Protein AF-0000000068181884 (afdb_homodimer)

Sequence (184 aa):
MEKITDSSGNIFTDLGFNPEQSAIYTLRAELMSNLRKTIRERKWTQEEAAKVLNIGQSRVSDLMRGKWEKFSLDMLITLAIRVGKRIGITVVMEKITDSSGNIFTDLGFNPEQSAIYTLRAELMSNLRKTIRERKWTQEEAAKVLNIGQSRVSDLMRGKWEKFSLDMLITLAIRVGKRIGITVV

Organism: Nitrosomonas europaea (strain ATCC 19718 / CIP 103999 / KCTC 2705 / NBRC 14298) (NCBI:txid228410)

Nearest PDB structures (foldseek):
  2a6c-assembly1_A  TM=9.789E-01  e=2.995E-04  Nitrosomonas europaea
  2o38-assembly1_A  TM=9.590E-01  e=3.661E-03  Rhodopseudomonas palustris CGA009
  7ewd-assembly1_B  TM=7.103E-01  e=8.143E-02  Mycobacterium tuberculosis H37Rv
  7ewd-assembly1_A  TM=6.869E-01  e=1.329E-01  Mycobacterium tuberculosis H37Rv
  3zkc-assembly1_B  TM=7.264E-01  e=1.745E-01  Bacillus subtilis subsp. subtilis str. 168

Structure (mmCIF, N/CA/C/O backbone):
data_AF-0000000068181884-model_v1
#
loop_
_entity.id
_entity.type
_entity.pdbx_description
1 polymer 'Helix-turn-helix motif'
#
loop_
_atom_site.group_PDB
_atom_site.id
_atom_site.type_symbol
_atom_site.label_atom_id
_atom_site.label_alt_id
_atom_site.label_comp_id
_atom_site.label_asym_id
_atom_site.label_entity_id
_atom_site.label_seq_id
_atom_site.pdbx_PDB_ins_code
_atom_site.Cartn_x
_atom_site.Cartn_y
_atom_site.Cartn_z
_atom_site.occupancy
_atom_site.B_iso_or_equiv
_atom_site.auth_seq_id
_atom_site.auth_comp_id
_atom_site.auth_asym_id
_atom_site.auth_atom_id
_atom_site.pdbx_PDB_model_num
ATOM 1 N N . MET A 1 1 ? 17.531 -32.812 27.109 1 27.48 1 MET A N 1
ATOM 2 C CA . MET A 1 1 ? 17.391 -32.438 25.703 1 27.48 1 MET A CA 1
ATOM 3 C C . MET A 1 1 ? 16.531 -31.188 25.562 1 27.48 1 MET A C 1
ATOM 5 O O . MET A 1 1 ? 15.32 -31.219 25.781 1 27.48 1 MET A O 1
ATOM 9 N N . GLU A 1 2 ? 16.984 -29.922 25.922 1 30.89 2 GLU A N 1
ATOM 10 C CA . GLU A 1 2 ? 16.266 -28.672 26.156 1 30.89 2 GLU A CA 1
ATOM 11 C C . GLU A 1 2 ? 15.617 -28.156 24.891 1 30.89 2 GLU A C 1
ATOM 13 O O . GLU A 1 2 ? 16.25 -28.109 23.828 1 30.89 2 GLU A O 1
ATOM 18 N N . LYS A 1 3 ? 14.289 -28.391 24.734 1 35.59 3 LYS A N 1
ATOM 19 C CA . LYS A 1 3 ? 13.461 -28.062 23.578 1 35.59 3 LYS A 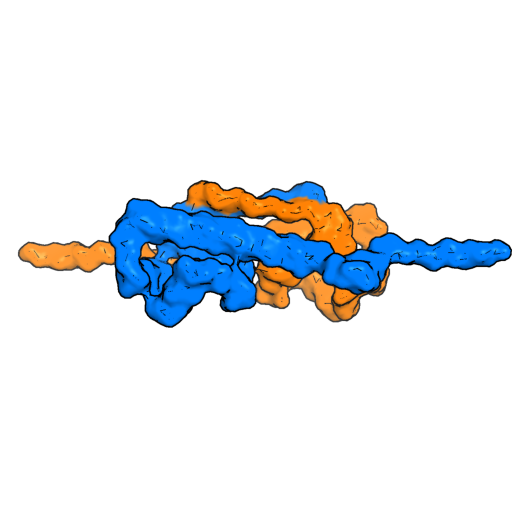CA 1
ATOM 20 C C . LYS A 1 3 ? 13.727 -26.625 23.109 1 35.59 3 LYS A C 1
ATOM 22 O O . LYS A 1 3 ? 13.547 -25.672 23.859 1 35.59 3 LYS A O 1
ATOM 27 N N . ILE A 1 4 ? 14.758 -26.297 22.312 1 38.19 4 ILE A N 1
ATOM 28 C CA . ILE A 1 4 ? 14.977 -25.031 21.641 1 38.19 4 ILE A CA 1
ATOM 29 C C . ILE A 1 4 ? 13.695 -24.578 20.938 1 38.19 4 ILE A C 1
ATOM 31 O O . ILE A 1 4 ? 13.25 -25.219 19.984 1 38.19 4 ILE A O 1
ATOM 35 N N . THR A 1 5 ? 12.57 -24.25 21.578 1 40.16 5 THR A N 1
ATOM 36 C CA . THR A 1 5 ? 11.375 -23.641 21 1 40.16 5 THR A CA 1
ATOM 37 C C . THR A 1 5 ? 11.75 -22.469 20.109 1 40.16 5 THR A C 1
ATOM 39 O O . THR A 1 5 ? 12.492 -21.578 20.531 1 40.16 5 THR A O 1
ATOM 42 N N . ASP A 1 6 ? 12.023 -22.594 18.828 1 37.88 6 ASP A N 1
ATOM 43 C CA . ASP A 1 6 ? 12.375 -21.672 17.766 1 37.88 6 ASP A CA 1
ATOM 44 C C . ASP A 1 6 ? 11.633 -20.344 17.922 1 37.88 6 ASP A C 1
ATOM 46 O O . ASP A 1 6 ? 10.422 -20.281 17.703 1 37.88 6 ASP A O 1
ATOM 50 N N . SER A 1 7 ? 11.797 -19.5 18.891 1 41.22 7 SER A N 1
ATOM 51 C CA . SER A 1 7 ? 11.484 -18.188 19.438 1 41.22 7 SER A CA 1
ATOM 52 C C . SER A 1 7 ? 11.484 -17.125 18.344 1 41.22 7 SER A C 1
ATOM 54 O O . SER A 1 7 ? 11.289 -15.938 18.641 1 41.22 7 SER A O 1
ATOM 56 N N . SER A 1 8 ? 12.148 -17.344 17.266 1 41.16 8 SER A N 1
ATOM 57 C CA . SER A 1 8 ? 12.5 -16.203 16.422 1 41.16 8 SER A CA 1
ATOM 58 C C . SER A 1 8 ? 11.25 -15.43 16.016 1 41.16 8 SER A C 1
ATOM 60 O O . SER A 1 8 ? 11.32 -14.227 15.742 1 41.16 8 SER A O 1
ATOM 62 N N . GLY A 1 9 ? 10.203 -16 15.609 1 44.06 9 GLY A N 1
ATOM 63 C CA . GLY A 1 9 ? 9.062 -15.266 15.078 1 44.06 9 GLY A CA 1
ATOM 64 C C . GLY A 1 9 ? 8.43 -14.336 16.094 1 44.06 9 GLY A C 1
ATOM 65 O O . GLY A 1 9 ? 8.125 -13.18 15.781 1 44.06 9 GLY A O 1
ATOM 66 N N . ASN A 1 10 ? 7.961 -14.883 17.234 1 45.56 10 ASN A N 1
ATOM 67 C CA . ASN A 1 10 ? 7.125 -14.273 18.266 1 45.56 10 ASN A CA 1
ATOM 68 C C . ASN A 1 10 ? 7.934 -13.359 19.188 1 45.56 10 ASN A C 1
ATOM 70 O O . ASN A 1 10 ? 7.43 -12.883 20.203 1 45.56 10 ASN A O 1
ATOM 74 N N . ILE A 1 11 ? 9.172 -13.508 19.188 1 45.25 11 ILE A N 1
ATOM 75 C CA . ILE A 1 11 ? 9.969 -12.75 20.141 1 45.25 11 ILE A CA 1
ATOM 76 C C . ILE A 1 11 ? 9.766 -11.25 19.922 1 45.25 11 ILE A C 1
ATOM 78 O O . ILE A 1 11 ? 9.82 -10.461 20.859 1 45.25 11 ILE A O 1
ATOM 82 N N . PHE A 1 12 ? 9.695 -10.883 18.594 1 48.72 12 PHE A N 1
ATOM 83 C CA . PHE A 1 12 ? 9.516 -9.445 18.406 1 48.72 12 PHE A CA 1
ATOM 84 C C . PHE A 1 12 ? 8.25 -8.961 19.109 1 48.72 12 PHE A C 1
ATOM 86 O O . PHE A 1 12 ? 8.203 -7.832 19.594 1 48.72 12 PHE A O 1
ATOM 93 N N . THR A 1 13 ? 7.281 -9.852 19.094 1 53.41 13 THR A N 1
ATOM 94 C CA . THR A 1 13 ? 6.066 -9.445 19.781 1 53.41 13 THR A CA 1
ATOM 95 C C . THR A 1 13 ? 6.34 -9.227 21.266 1 53.41 13 THR A C 1
ATOM 97 O O . THR A 1 13 ? 5.738 -8.352 21.891 1 53.41 13 THR A O 1
ATOM 100 N N . ASP A 1 14 ? 7.195 -9.984 21.734 1 53.19 14 ASP A N 1
ATOM 101 C CA . ASP A 1 14 ? 7.422 -9.891 23.172 1 53.19 14 ASP A CA 1
ATOM 102 C C . ASP A 1 14 ? 8.055 -8.547 23.547 1 53.19 14 ASP A C 1
ATOM 104 O O . ASP A 1 14 ? 7.742 -7.969 24.578 1 53.19 14 ASP A O 1
ATOM 108 N N . LEU A 1 15 ? 8.977 -8.125 22.812 1 55.38 15 LEU A N 1
ATOM 109 C CA . LEU A 1 15 ? 9.656 -6.887 23.188 1 55.38 15 LEU A CA 1
ATOM 110 C C . LEU A 1 15 ? 8.867 -5.672 22.703 1 55.38 15 LEU A C 1
ATOM 112 O O . LEU A 1 15 ? 9.32 -4.535 22.859 1 55.38 15 LEU A O 1
ATOM 116 N N . GLY A 1 16 ? 7.66 -5.938 22.281 1 61.09 16 GLY A N 1
ATOM 117 C CA . GLY A 1 16 ? 6.801 -4.824 21.922 1 61.09 16 GLY A CA 1
ATOM 118 C C . GLY A 1 16 ? 7.004 -4.355 20.484 1 61.09 16 GLY A C 1
ATOM 119 O O . GLY A 1 16 ? 6.285 -3.479 20.016 1 61.09 16 GLY A O 1
ATOM 120 N N . PHE A 1 17 ? 8.188 -4.961 19.891 1 67.38 17 PHE A N 1
ATOM 121 C CA . PHE A 1 17 ? 8.453 -4.516 18.531 1 67.38 17 PHE A CA 1
ATOM 122 C C . PHE A 1 17 ? 7.637 -5.32 17.531 1 67.38 17 PHE A C 1
ATOM 124 O O . PHE A 1 17 ? 7.672 -6.555 17.547 1 67.38 17 PHE A O 1
ATOM 131 N N . ASN A 1 18 ? 6.695 -4.609 16.953 1 92.06 18 ASN A N 1
ATOM 132 C CA . ASN A 1 18 ? 5.891 -5.176 15.875 1 92.06 18 ASN A CA 1
ATOM 133 C C . ASN A 1 18 ? 6.402 -4.734 14.5 1 92.06 18 ASN A C 1
ATOM 135 O O . ASN A 1 18 ? 6.133 -3.617 14.062 1 92.06 18 ASN A O 1
ATOM 139 N N . PRO A 1 19 ? 7.254 -5.645 13.953 1 94.31 19 PRO A N 1
ATOM 140 C CA . PRO A 1 19 ? 7.902 -5.25 12.703 1 94.31 19 PRO A CA 1
ATOM 141 C C . PRO A 1 19 ? 6.902 -4.867 11.609 1 94.31 19 PRO A C 1
ATOM 143 O O . PRO A 1 19 ? 7.172 -3.969 10.812 1 94.31 19 PRO A O 1
ATOM 146 N N . GLU A 1 20 ? 5.797 -5.551 11.602 1 96.75 20 GLU A N 1
ATOM 147 C CA . GLU A 1 20 ? 4.781 -5.238 10.594 1 96.75 20 GLU A CA 1
ATOM 148 C C . GLU A 1 20 ? 4.242 -3.822 10.781 1 96.75 20 GLU A C 1
ATOM 150 O O . GLU A 1 20 ? 4.168 -3.051 9.82 1 96.75 20 GLU A O 1
ATOM 155 N N . GLN A 1 21 ? 3.916 -3.533 11.984 1 96.19 21 GLN A N 1
ATOM 156 C CA . GLN A 1 21 ? 3.381 -2.211 12.289 1 96.19 21 GLN A CA 1
ATOM 157 C C . GLN A 1 21 ? 4.418 -1.124 12.016 1 96.19 21 GLN A C 1
ATOM 159 O O . GLN A 1 21 ? 4.098 -0.079 11.445 1 96.19 21 GLN A O 1
ATOM 164 N N . SER A 1 22 ? 5.582 -1.409 12.445 1 96.19 22 SER A N 1
ATOM 165 C CA . SER A 1 22 ? 6.664 -0.451 12.234 1 96.19 22 SER A CA 1
ATOM 166 C C . SER A 1 22 ? 6.875 -0.171 10.758 1 96.19 22 SER A C 1
ATOM 168 O O . SER A 1 22 ? 7.051 0.981 10.352 1 96.19 22 SER A O 1
ATOM 170 N N . ALA A 1 23 ? 6.828 -1.209 9.945 1 97.06 23 ALA A N 1
ATOM 171 C CA . ALA A 1 23 ? 6.996 -1.045 8.5 1 97.06 23 ALA A CA 1
ATOM 172 C C . ALA A 1 23 ? 5.852 -0.234 7.902 1 97.06 23 ALA A C 1
ATOM 174 O O . ALA A 1 23 ? 6.078 0.677 7.102 1 97.06 23 ALA A O 1
ATOM 175 N N . ILE A 1 24 ? 4.672 -0.524 8.359 1 97.88 24 ILE A N 1
ATOM 176 C CA . ILE A 1 24 ? 3.498 0.173 7.852 1 97.88 24 ILE A CA 1
ATOM 177 C C . ILE A 1 24 ? 3.57 1.651 8.227 1 97.88 24 ILE A C 1
ATOM 179 O O . ILE A 1 24 ? 3.355 2.523 7.383 1 97.88 24 ILE A O 1
ATOM 183 N N . TYR A 1 25 ? 3.959 1.917 9.445 1 97.19 25 TYR A N 1
ATOM 184 C CA . TYR A 1 25 ? 4.02 3.297 9.914 1 97.19 25 TYR A CA 1
ATOM 185 C C . TYR A 1 25 ? 5.09 4.082 9.172 1 97.19 25 TYR A C 1
ATOM 187 O O . TYR A 1 25 ? 4.879 5.246 8.82 1 97.19 25 TYR A O 1
ATOM 195 N N . THR A 1 26 ? 6.121 3.412 8.922 1 97.69 26 THR A N 1
ATOM 196 C CA . THR A 1 26 ? 7.203 4.059 8.195 1 97.69 26 THR A CA 1
ATOM 197 C C . THR A 1 26 ? 6.77 4.402 6.77 1 97.69 26 THR A C 1
ATOM 199 O O . THR A 1 26 ? 6.992 5.52 6.297 1 97.69 26 THR A O 1
ATOM 202 N N . LEU A 1 27 ? 6.105 3.525 6.121 1 98.56 27 LEU A N 1
ATOM 203 C CA . LEU A 1 27 ? 5.664 3.74 4.746 1 98.56 27 LEU A CA 1
ATOM 204 C C . LEU A 1 27 ? 4.602 4.828 4.68 1 98.56 27 LEU A C 1
ATOM 206 O O . LEU A 1 27 ? 4.641 5.691 3.799 1 98.56 27 LEU A O 1
ATOM 210 N N . ARG A 1 28 ? 3.678 4.785 5.605 1 98.69 28 ARG A N 1
ATOM 211 C CA . ARG A 1 28 ? 2.643 5.812 5.637 1 98.69 28 ARG A CA 1
ATOM 212 C C . ARG A 1 28 ? 3.246 7.188 5.895 1 98.69 28 ARG A C 1
ATOM 214 O O . ARG A 1 28 ? 2.881 8.164 5.238 1 98.69 28 ARG A O 1
ATOM 221 N N . ALA A 1 29 ? 4.152 7.199 6.805 1 98.5 29 ALA A N 1
ATOM 222 C CA . ALA A 1 29 ? 4.793 8.469 7.141 1 98.5 29 ALA A CA 1
ATOM 223 C C . ALA A 1 29 ? 5.566 9.023 5.949 1 98.5 29 ALA A C 1
ATOM 225 O O . ALA A 1 29 ? 5.543 10.227 5.691 1 98.5 29 ALA A O 1
ATOM 226 N N . GLU A 1 30 ? 6.238 8.18 5.246 1 98.38 30 GLU A N 1
ATOM 227 C CA . GLU A 1 30 ? 7.004 8.594 4.074 1 98.38 30 GLU A CA 1
ATOM 228 C C . GLU A 1 30 ? 6.094 9.148 2.986 1 98.38 30 GLU A C 1
ATOM 230 O O . GLU A 1 30 ? 6.379 10.195 2.404 1 98.38 30 GLU A O 1
ATOM 235 N N . LEU A 1 31 ? 5.012 8.469 2.734 1 98.69 31 LEU A N 1
ATOM 236 C CA . LEU A 1 31 ? 4.074 8.922 1.712 1 98.69 31 LEU A CA 1
ATOM 237 C C . LEU A 1 31 ? 3.414 10.234 2.123 1 98.69 31 LEU A C 1
ATOM 239 O O . LEU A 1 31 ? 3.252 11.133 1.299 1 98.69 31 LEU A O 1
ATOM 243 N N . MET A 1 32 ? 3.105 10.273 3.344 1 98.75 32 MET A N 1
ATOM 244 C CA . MET A 1 32 ? 2.512 11.5 3.863 1 98.75 32 MET A CA 1
ATOM 245 C C . MET A 1 32 ? 3.479 12.672 3.727 1 98.75 32 MET A C 1
ATOM 247 O O . MET A 1 32 ? 3.078 13.766 3.326 1 98.75 32 MET A O 1
ATOM 251 N N . SER A 1 33 ? 4.656 12.43 4.07 1 98.62 33 SER A N 1
ATOM 252 C CA . SER A 1 33 ? 5.664 13.477 3.963 1 98.62 33 SER A CA 1
ATOM 253 C C . SER A 1 33 ? 5.797 13.969 2.525 1 98.62 33 SER A C 1
ATOM 255 O O . SER A 1 33 ? 5.887 15.172 2.285 1 98.62 33 SER A O 1
ATOM 257 N N . ASN A 1 34 ? 5.809 13.062 1.595 1 98.44 34 ASN A N 1
ATOM 258 C CA . ASN A 1 34 ? 5.875 13.422 0.181 1 98.44 34 ASN A CA 1
ATOM 259 C C . ASN A 1 34 ? 4.676 14.266 -0.244 1 98.44 34 ASN A C 1
ATOM 261 O O . ASN A 1 34 ? 4.828 15.258 -0.958 1 98.44 34 ASN A O 1
ATOM 265 N N . LEU A 1 35 ? 3.482 13.891 0.215 1 98.62 35 LEU A N 1
ATOM 266 C CA . LEU A 1 35 ? 2.262 14.609 -0.124 1 98.62 35 LEU A CA 1
ATOM 267 C C . LEU A 1 35 ? 2.289 16.016 0.451 1 98.62 35 LEU A C 1
ATOM 269 O O . LEU A 1 35 ? 1.953 16.984 -0.241 1 98.62 35 LEU A O 1
ATOM 273 N N . ARG A 1 36 ? 2.652 16.094 1.697 1 98.75 36 ARG A N 1
ATOM 274 C CA . ARG A 1 36 ? 2.723 17.406 2.346 1 98.75 36 ARG A CA 1
ATOM 275 C C . ARG A 1 36 ? 3.709 18.312 1.629 1 98.75 36 ARG A C 1
ATOM 277 O O . ARG A 1 36 ? 3.428 19.5 1.418 1 98.75 36 ARG A O 1
ATOM 284 N N . LYS A 1 37 ? 4.855 17.766 1.263 1 98.56 37 LYS A N 1
ATOM 285 C CA . LYS A 1 37 ? 5.848 18.531 0.506 1 98.56 37 LYS A CA 1
ATOM 286 C C . LYS A 1 37 ? 5.27 19.016 -0.821 1 98.56 37 LYS A C 1
ATOM 288 O O . LYS A 1 37 ? 5.461 20.172 -1.2 1 98.56 37 LYS A O 1
ATOM 293 N N . THR A 1 38 ? 4.586 18.156 -1.495 1 98.25 38 THR A N 1
ATOM 294 C CA . THR A 1 38 ? 3.982 18.484 -2.781 1 98.25 38 THR A CA 1
ATOM 295 C C . THR A 1 38 ? 2.982 19.625 -2.635 1 98.25 38 THR A C 1
ATOM 297 O O . THR A 1 38 ? 2.998 20.578 -3.422 1 98.25 38 THR A O 1
ATOM 300 N N . ILE A 1 39 ? 2.186 19.547 -1.613 1 98.44 39 ILE A N 1
ATOM 301 C CA . ILE A 1 39 ? 1.151 20.562 -1.378 1 98.44 39 ILE A CA 1
ATOM 302 C C . ILE A 1 39 ? 1.8 21.906 -1.052 1 98.44 39 ILE A C 1
ATOM 304 O O . ILE A 1 39 ? 1.377 22.938 -1.562 1 98.44 39 ILE A O 1
ATOM 308 N N . ARG A 1 40 ? 2.82 21.875 -0.254 1 98.44 40 ARG A N 1
ATOM 309 C CA . ARG A 1 40 ? 3.535 23.094 0.121 1 98.44 40 ARG A CA 1
ATOM 310 C C . ARG A 1 40 ? 4.215 23.719 -1.09 1 98.44 40 ARG A C 1
ATOM 312 O O . ARG A 1 40 ? 4.172 24.938 -1.264 1 98.44 40 ARG A O 1
ATOM 319 N N . GLU A 1 41 ? 4.781 22.906 -1.906 1 98.12 41 GLU A N 1
ATOM 320 C CA . GLU A 1 41 ? 5.5 23.391 -3.082 1 98.12 41 GLU A CA 1
ATOM 321 C C . GLU A 1 41 ? 4.547 24.031 -4.082 1 98.12 41 GLU A C 1
ATOM 323 O O . GLU A 1 41 ? 4.93 24.969 -4.801 1 98.12 41 GLU A O 1
ATOM 328 N N . ARG A 1 42 ? 3.361 23.594 -4.062 1 97.88 42 ARG A N 1
ATOM 329 C CA . ARG A 1 42 ? 2.354 24.109 -4.98 1 97.88 42 ARG A CA 1
ATOM 330 C C . ARG A 1 42 ? 1.638 25.328 -4.383 1 97.88 42 ARG A C 1
ATOM 332 O O . ARG A 1 42 ? 0.802 25.953 -5.043 1 97.88 42 ARG A O 1
ATOM 339 N N . LYS A 1 43 ? 1.931 25.594 -3.137 1 98.31 43 LYS A N 1
ATOM 340 C CA . LYS A 1 43 ? 1.422 26.75 -2.412 1 98.31 43 LYS A CA 1
ATOM 341 C C . LYS A 1 43 ? -0.103 26.734 -2.344 1 98.31 43 LYS A C 1
ATOM 343 O O . LYS A 1 43 ? -0.75 27.766 -2.51 1 98.31 43 LYS A O 1
ATOM 348 N N . TRP A 1 44 ? -0.66 25.578 -2.215 1 98.25 44 TRP A N 1
ATOM 349 C CA . TRP A 1 44 ? -2.104 25.469 -2.051 1 98.25 44 TRP A CA 1
ATOM 350 C C . TRP A 1 44 ? -2.523 25.812 -0.626 1 98.25 44 TRP A C 1
ATOM 352 O O . TRP A 1 44 ? -1.842 25.453 0.335 1 98.25 44 TRP A O 1
ATOM 362 N N . THR A 1 45 ? -3.615 26.516 -0.571 1 98 45 THR A N 1
ATOM 363 C CA . THR A 1 45 ? -4.32 26.516 0.706 1 98 45 THR A CA 1
ATOM 364 C C . THR A 1 45 ? -4.938 25.156 0.989 1 98 45 THR A C 1
ATOM 366 O O . THR A 1 45 ? -5.012 24.312 0.099 1 98 45 THR A O 1
ATOM 369 N N . GLN A 1 46 ? -5.352 24.922 2.258 1 97.81 46 GLN A N 1
ATOM 370 C CA . GLN A 1 46 ? -5.98 23.641 2.586 1 97.81 46 GLN A CA 1
ATOM 371 C C . GLN A 1 46 ? -7.277 23.453 1.802 1 97.81 46 GLN A C 1
ATOM 373 O O . GLN A 1 46 ? -7.629 22.328 1.442 1 97.81 46 GLN A O 1
ATOM 378 N N . GLU A 1 47 ? -7.926 24.578 1.48 1 98.06 47 GLU A N 1
ATOM 379 C CA . GLU A 1 47 ? -9.141 24.516 0.674 1 98.06 47 GLU A CA 1
ATOM 380 C C . GLU A 1 47 ? -8.828 24.094 -0.758 1 98.06 47 GLU A C 1
ATOM 382 O O . GLU A 1 47 ? -9.531 23.25 -1.327 1 98.06 47 GLU A O 1
ATOM 387 N N . GLU A 1 48 ? -7.82 24.672 -1.331 1 98.31 48 GLU A N 1
ATOM 388 C CA . GLU A 1 48 ? -7.395 24.312 -2.68 1 98.31 48 GLU A CA 1
ATOM 389 C C . GLU A 1 48 ? -6.934 22.844 -2.742 1 98.31 48 GLU A C 1
ATOM 391 O O . GLU A 1 48 ? -7.293 22.125 -3.666 1 98.31 48 GLU A O 1
ATOM 396 N N . ALA A 1 49 ? -6.191 22.5 -1.789 1 98.69 49 ALA A N 1
ATOM 397 C CA . ALA A 1 49 ? -5.73 21.109 -1.714 1 98.69 49 ALA A CA 1
ATOM 398 C C . ALA A 1 49 ? -6.906 20.141 -1.631 1 98.69 49 ALA A C 1
ATOM 400 O O . ALA A 1 49 ? -6.914 19.109 -2.297 1 98.69 49 ALA A O 1
ATOM 401 N N . ALA A 1 50 ? -7.895 20.453 -0.755 1 98.69 50 ALA A N 1
ATOM 402 C CA . ALA A 1 50 ? -9.078 19.609 -0.597 1 98.69 50 ALA A CA 1
ATOM 403 C C . ALA A 1 50 ? -9.773 19.375 -1.937 1 98.69 50 ALA A C 1
ATOM 405 O O . ALA A 1 50 ? -10.195 18.266 -2.242 1 98.69 50 ALA A O 1
ATOM 406 N N . LYS A 1 51 ? -9.797 20.375 -2.752 1 98.06 51 LYS A N 1
ATOM 407 C CA . LYS A 1 51 ? -10.43 20.297 -4.066 1 98.06 51 LYS A CA 1
ATOM 408 C C . LYS A 1 51 ? -9.625 19.391 -5.004 1 98.06 51 LYS A C 1
ATOM 410 O O . LYS A 1 51 ? -10.18 18.484 -5.625 1 98.06 51 LYS A O 1
ATOM 415 N N . VAL A 1 52 ? -8.383 19.578 -5.059 1 97 52 VAL A N 1
ATOM 416 C CA . VAL A 1 52 ? -7.516 18.828 -5.965 1 97 52 VAL A CA 1
ATOM 417 C C . VAL A 1 52 ? -7.465 17.359 -5.535 1 97 52 VAL A C 1
ATOM 419 O O . VAL A 1 52 ? -7.52 16.469 -6.375 1 97 52 VAL A O 1
ATOM 422 N N . LEU A 1 53 ? -7.383 17.188 -4.262 1 98.38 53 LEU A N 1
ATOM 423 C CA . LEU A 1 53 ? -7.238 15.836 -3.711 1 98.38 53 LEU A CA 1
ATOM 424 C C . LEU A 1 53 ? -8.594 15.141 -3.627 1 98.38 53 LEU A C 1
ATOM 426 O O . LEU A 1 53 ? -8.656 13.93 -3.42 1 98.38 53 LEU A O 1
ATOM 430 N N . ASN A 1 54 ? -9.594 15.875 -3.705 1 97.88 54 ASN A N 1
ATOM 431 C CA . ASN A 1 54 ? -10.953 15.367 -3.646 1 97.88 54 ASN A CA 1
ATOM 432 C C . ASN A 1 54 ? -11.242 14.68 -2.314 1 97.88 54 ASN A C 1
ATOM 434 O O . ASN A 1 54 ? -11.734 13.555 -2.285 1 97.88 54 ASN A O 1
ATOM 438 N N . ILE A 1 55 ? -10.875 15.383 -1.317 1 98.25 55 ILE A N 1
ATOM 439 C CA . ILE A 1 55 ? -11.203 14.992 0.049 1 98.25 55 ILE A CA 1
ATOM 440 C C . ILE A 1 55 ? -11.656 16.219 0.841 1 98.25 55 ILE A C 1
ATOM 442 O O . ILE A 1 55 ? -11.555 17.344 0.358 1 98.25 55 ILE A O 1
ATOM 446 N N . GLY A 1 56 ? -12.234 16 1.992 1 98 56 GLY A N 1
ATOM 447 C CA . GLY A 1 56 ? -12.695 17.125 2.809 1 98 56 GLY A CA 1
ATOM 448 C C . GLY A 1 56 ? -11.562 17.922 3.41 1 98 56 GLY A C 1
ATOM 449 O O . GLY A 1 56 ? -10.461 17.406 3.611 1 98 56 GLY A O 1
ATOM 450 N N . GLN A 1 57 ? -11.836 19.156 3.709 1 98.12 57 GLN A N 1
ATOM 451 C CA . GLN A 1 57 ? -10.852 20.047 4.316 1 98.12 57 GLN A CA 1
ATOM 452 C C . GLN A 1 57 ? -10.352 19.484 5.645 1 98.12 57 GLN A C 1
ATOM 454 O O . GLN A 1 57 ? -9.172 19.641 5.977 1 98.12 57 GLN A O 1
ATOM 459 N N . SER A 1 58 ? -11.195 18.891 6.375 1 98.38 58 SER A N 1
ATOM 460 C CA . SER A 1 58 ? -10.781 18.297 7.645 1 98.38 58 SER A CA 1
ATOM 461 C C . SER A 1 58 ? -9.727 17.219 7.438 1 98.38 58 SER A C 1
ATOM 463 O O . SER A 1 58 ? -8.766 17.125 8.203 1 98.38 58 SER A O 1
ATOM 465 N N . ARG A 1 59 ? -9.867 16.5 6.391 1 98.62 59 ARG A N 1
ATOM 466 C CA . ARG A 1 59 ? -8.914 15.445 6.074 1 98.62 59 ARG A CA 1
ATOM 467 C C . ARG A 1 59 ? -7.586 16.031 5.598 1 98.62 59 ARG A C 1
ATOM 469 O O . ARG A 1 59 ? -6.52 15.508 5.938 1 98.62 59 ARG A O 1
ATOM 476 N N . VAL A 1 60 ? -7.672 17.047 4.836 1 98.75 60 VAL A N 1
ATOM 477 C CA . VAL A 1 60 ? -6.461 17.75 4.418 1 98.75 60 VAL A CA 1
ATOM 478 C C . VAL A 1 60 ? -5.73 18.297 5.641 1 98.75 60 VAL A C 1
ATOM 480 O O . VAL A 1 60 ? -4.504 18.219 5.727 1 98.75 60 VAL A O 1
ATOM 483 N N . SER A 1 61 ? -6.516 18.797 6.551 1 98.75 61 SER A N 1
ATOM 484 C CA . SER A 1 61 ? -5.906 19.297 7.781 1 98.75 61 SER A CA 1
ATOM 485 C C . SER A 1 61 ? -5.141 18.188 8.5 1 98.75 61 SER A C 1
ATOM 487 O O . SER A 1 61 ? -3.988 18.391 8.898 1 98.75 61 SER A O 1
ATOM 489 N N . ASP A 1 62 ? -5.758 17.047 8.664 1 98.81 62 ASP A N 1
ATOM 490 C CA . ASP A 1 62 ? -5.086 15.898 9.273 1 98.81 62 ASP A CA 1
ATOM 491 C C . ASP A 1 62 ? -3.811 15.539 8.516 1 98.81 62 ASP A C 1
ATOM 493 O O . ASP A 1 62 ? -2.781 15.25 9.125 1 98.81 62 ASP A O 1
ATOM 497 N N . LEU A 1 63 ? -3.867 15.555 7.203 1 98.81 63 LEU A N 1
ATOM 498 C CA . LEU A 1 63 ? -2.736 15.266 6.328 1 98.81 63 LEU A CA 1
ATOM 499 C C . LEU A 1 63 ? -1.599 16.25 6.562 1 98.81 63 LEU A C 1
ATOM 501 O O . LEU A 1 63 ? -0.454 15.844 6.777 1 98.81 63 LEU A O 1
ATOM 505 N N . MET A 1 64 ? -1.944 17.484 6.637 1 98.69 64 MET A N 1
ATOM 506 C CA . MET A 1 64 ? -0.944 18.531 6.75 1 98.69 64 MET A CA 1
ATOM 507 C C . MET A 1 64 ? -0.335 18.562 8.148 1 98.69 64 MET A C 1
ATOM 509 O O . MET A 1 64 ? 0.788 19.031 8.336 1 98.69 64 MET A O 1
ATOM 513 N N . ARG A 1 65 ? -1.069 18.016 9.078 1 98.5 65 ARG A N 1
ATOM 514 C CA . ARG A 1 65 ? -0.581 17.953 10.445 1 98.5 65 ARG A CA 1
ATOM 515 C C . ARG A 1 65 ? 0.209 16.656 10.68 1 98.5 65 ARG A C 1
ATOM 517 O O . ARG A 1 65 ? 0.716 16.422 11.781 1 98.5 65 ARG A O 1
ATOM 524 N N . GLY A 1 66 ? 0.35 15.82 9.648 1 98.38 66 GLY A N 1
ATOM 525 C CA . GLY A 1 66 ? 1.176 14.625 9.742 1 98.38 66 GLY A CA 1
ATOM 526 C C . GLY A 1 66 ? 0.53 13.516 10.539 1 98.38 66 GLY A C 1
ATOM 527 O O . GLY A 1 66 ? 1.223 12.719 11.18 1 98.38 66 GLY A O 1
ATOM 528 N N . LYS A 1 67 ? -0.78 13.375 10.578 1 98.44 67 LYS A N 1
ATOM 529 C CA . LYS A 1 67 ? -1.479 12.32 11.305 1 98.44 67 LYS A CA 1
ATOM 530 C C . LYS A 1 67 ? -1.544 11.039 10.477 1 98.44 67 LYS A C 1
ATOM 532 O O . LYS A 1 67 ? -2.631 10.562 10.148 1 98.44 67 LYS A O 1
ATOM 537 N N . TRP A 1 68 ? -0.452 10.531 10.203 1 97.94 68 TRP A N 1
ATOM 538 C CA . TRP A 1 68 ? -0.277 9.398 9.305 1 97.94 68 TRP A CA 1
ATOM 539 C C . TRP A 1 68 ? -1.099 8.203 9.766 1 97.94 68 TRP A C 1
ATOM 541 O O . TRP A 1 68 ? -1.519 7.379 8.953 1 97.94 68 TRP A O 1
ATOM 551 N N . GLU A 1 69 ? -1.292 8.062 11.086 1 97.62 69 GLU A N 1
ATOM 552 C CA . GLU A 1 69 ? -2.01 6.918 11.656 1 97.62 69 GLU A CA 1
ATOM 553 C C . GLU A 1 69 ? -3.471 6.914 11.219 1 97.62 69 GLU A C 1
ATOM 555 O O . GLU A 1 69 ? -4.148 5.891 11.312 1 97.62 69 GLU A O 1
ATOM 560 N N . LYS A 1 70 ? -3.951 8.016 10.719 1 98.44 70 LYS A N 1
ATOM 561 C CA . LYS A 1 70 ? -5.352 8.141 10.32 1 98.44 70 LYS A CA 1
ATOM 562 C C . LYS A 1 70 ? -5.543 7.758 8.859 1 98.44 70 LYS A C 1
ATOM 564 O O . LYS A 1 70 ? -6.672 7.738 8.359 1 98.44 70 LYS A O 1
ATOM 569 N N . PHE A 1 71 ? -4.488 7.449 8.172 1 98.81 71 PHE A N 1
ATOM 570 C CA . PHE A 1 71 ? -4.539 7.145 6.746 1 98.81 71 PHE A CA 1
ATOM 571 C C . PHE A 1 71 ? -3.992 5.746 6.473 1 98.81 71 PHE A C 1
ATOM 573 O O . PHE A 1 71 ? -2.992 5.34 7.066 1 98.81 71 PHE A O 1
ATOM 580 N N . SER A 1 72 ? -4.668 5.055 5.5 1 98.69 72 SER A N 1
ATOM 581 C CA . SER A 1 72 ? -4.121 3.795 5 1 98.69 72 SER A CA 1
ATOM 582 C C . SER A 1 72 ? -3.152 4.031 3.846 1 98.69 72 SER A C 1
ATOM 584 O O . SER A 1 72 ? -3.104 5.129 3.285 1 98.69 72 SER A O 1
ATOM 586 N N . LEU A 1 73 ? -2.473 3.027 3.529 1 98.88 73 LEU A N 1
ATOM 587 C CA . LEU A 1 73 ? -1.616 3.111 2.352 1 98.88 73 LEU A CA 1
ATOM 588 C C . LEU A 1 73 ? -2.447 3.283 1.086 1 98.88 73 LEU A C 1
ATOM 590 O O . LEU A 1 73 ? -2.066 4.035 0.185 1 98.88 73 LEU A O 1
ATOM 594 N N . ASP A 1 74 ? -3.602 2.633 1.011 1 98.75 74 ASP A N 1
ATOM 595 C CA . ASP A 1 74 ? -4.5 2.814 -0.123 1 98.75 74 ASP A CA 1
ATOM 596 C C . ASP A 1 74 ? -4.871 4.285 -0.302 1 98.75 74 ASP A C 1
ATOM 598 O O . ASP A 1 74 ? -4.789 4.82 -1.409 1 98.75 74 ASP A O 1
ATOM 602 N N . MET A 1 75 ? -5.16 4.867 0.735 1 98.75 75 MET A N 1
ATOM 603 C CA . MET A 1 75 ? -5.582 6.262 0.667 1 98.75 75 MET A CA 1
ATOM 604 C C . MET A 1 75 ? -4.418 7.168 0.281 1 98.75 75 MET A C 1
ATOM 606 O O . MET A 1 75 ? -4.543 8 -0.614 1 98.75 75 MET A O 1
ATOM 610 N N . LEU A 1 76 ? -3.309 6.996 0.936 1 98.88 76 LEU A N 1
ATOM 611 C CA . LEU A 1 76 ? -2.164 7.863 0.673 1 98.88 76 LEU A CA 1
ATOM 612 C C . LEU A 1 76 ? -1.692 7.719 -0.77 1 98.88 76 LEU A C 1
ATOM 614 O O . LEU A 1 76 ? -1.312 8.703 -1.405 1 98.88 76 LEU A O 1
ATOM 618 N N . ILE A 1 77 ? -1.81 6.523 -1.268 1 98.88 77 ILE A N 1
ATOM 619 C CA . ILE A 1 77 ? -1.409 6.289 -2.65 1 98.88 77 ILE A CA 1
ATOM 620 C C . ILE A 1 77 ? -2.436 6.906 -3.598 1 98.88 77 ILE A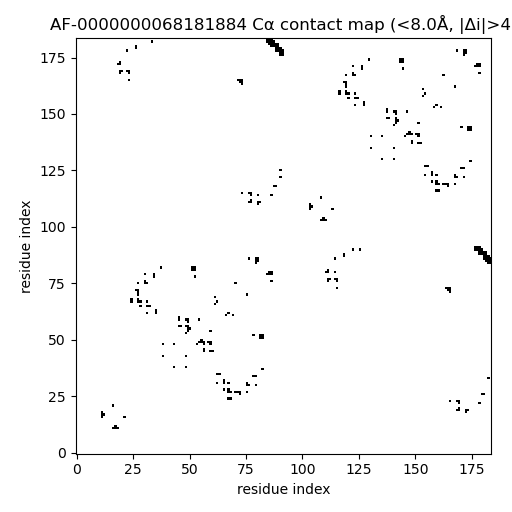 C 1
ATOM 622 O O . ILE A 1 77 ? -2.072 7.527 -4.598 1 98.88 77 ILE A O 1
ATOM 626 N N . THR A 1 78 ? -3.686 6.77 -3.266 1 98.56 78 THR A N 1
ATOM 627 C CA . THR A 1 78 ? -4.738 7.41 -4.047 1 98.56 78 THR A CA 1
ATOM 628 C C . THR A 1 78 ? -4.512 8.914 -4.133 1 98.56 78 THR A C 1
ATOM 630 O O . THR A 1 78 ? -4.57 9.5 -5.219 1 98.56 78 THR A O 1
ATOM 633 N N . LEU A 1 79 ? -4.203 9.539 -3.02 1 98.62 79 LEU A N 1
ATOM 634 C CA . LEU A 1 79 ? -3.969 10.977 -2.98 1 98.62 79 LEU A CA 1
ATOM 635 C C . LEU A 1 79 ? -2.727 11.344 -3.785 1 98.62 79 LEU A C 1
ATOM 637 O O . LEU A 1 79 ? -2.707 12.367 -4.469 1 98.62 79 LEU A O 1
ATOM 641 N N . ALA A 1 80 ? -1.688 10.523 -3.676 1 98.62 80 ALA A N 1
ATOM 642 C CA . ALA A 1 80 ? -0.466 10.773 -4.438 1 98.62 80 ALA A CA 1
ATOM 643 C C . ALA A 1 80 ? -0.743 10.773 -5.938 1 98.62 80 ALA A C 1
ATOM 645 O O . ALA A 1 80 ? -0.24 11.625 -6.668 1 98.62 80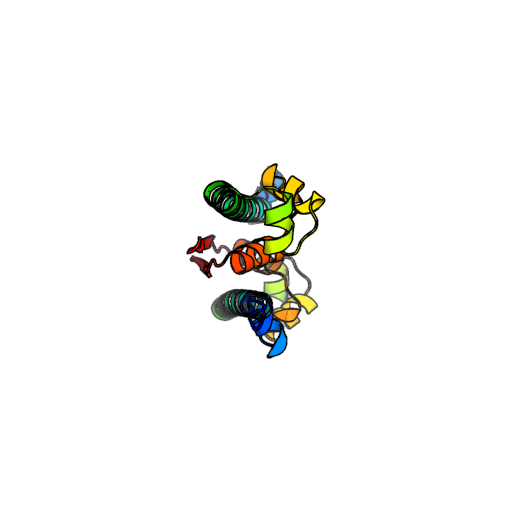 ALA A O 1
ATOM 646 N N . ILE A 1 81 ? -1.632 9.867 -6.332 1 98 81 ILE A N 1
ATOM 647 C CA . ILE A 1 81 ? -1.985 9.766 -7.742 1 98 81 ILE A CA 1
ATOM 648 C C . ILE A 1 81 ? -2.775 11.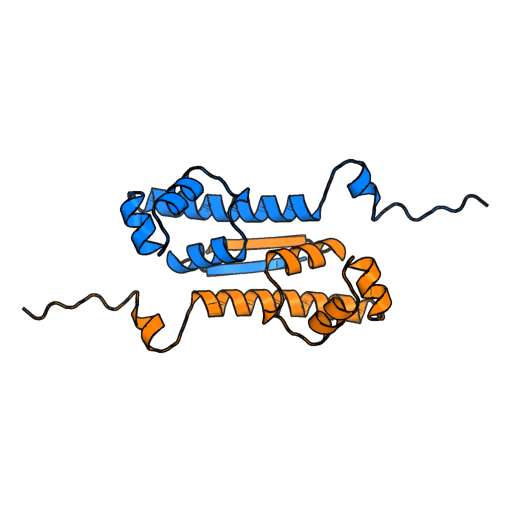008 -8.164 1 98 81 ILE A C 1
ATOM 650 O O . ILE A 1 81 ? -2.566 11.539 -9.258 1 98 81 ILE A O 1
ATOM 654 N N . ARG A 1 82 ? -3.572 11.469 -7.312 1 97.69 82 ARG A N 1
ATOM 655 C CA . ARG A 1 82 ? -4.426 12.617 -7.617 1 97.69 82 ARG A CA 1
ATOM 656 C C . ARG A 1 82 ? -3.594 13.883 -7.805 1 97.69 82 ARG A C 1
ATOM 658 O O . ARG A 1 82 ? -4.012 14.805 -8.5 1 97.69 82 ARG A O 1
ATOM 665 N N . VAL A 1 83 ? -2.428 13.883 -7.223 1 97.5 83 VAL A N 1
ATOM 666 C CA . VAL A 1 83 ? -1.59 15.07 -7.391 1 97.5 83 VAL A CA 1
ATOM 667 C C . VAL A 1 83 ? -0.533 14.805 -8.461 1 97.5 83 VAL A C 1
ATOM 669 O O . VAL A 1 83 ? 0.44 15.555 -8.578 1 97.5 83 VAL A O 1
ATOM 672 N N . GLY A 1 84 ? -0.694 13.688 -9.117 1 96.44 84 GLY A N 1
ATOM 673 C CA . GLY A 1 84 ? 0.079 13.469 -10.328 1 96.44 84 GLY A CA 1
ATOM 674 C C . GLY A 1 84 ? 1.326 12.633 -10.102 1 96.44 84 GLY A C 1
ATOM 675 O O . GLY A 1 84 ? 2.215 12.586 -10.953 1 96.44 84 GLY A O 1
ATOM 676 N N . LYS A 1 85 ? 1.429 11.969 -8.984 1 97.88 85 LYS A N 1
ATOM 677 C CA . LYS A 1 85 ? 2.6 11.141 -8.711 1 97.88 85 LYS A CA 1
ATOM 678 C C . LYS A 1 85 ? 2.398 9.711 -9.219 1 97.88 85 LYS A C 1
ATOM 680 O O . LYS A 1 85 ? 1.264 9.25 -9.344 1 97.88 85 LYS A O 1
ATOM 685 N N . ARG A 1 86 ? 3.457 9.109 -9.539 1 97.75 86 ARG A N 1
ATOM 686 C CA . ARG A 1 86 ? 3.508 7.676 -9.812 1 97.75 86 ARG A CA 1
ATOM 687 C C . ARG A 1 86 ? 4.164 6.918 -8.664 1 97.75 86 ARG A C 1
ATOM 689 O O . ARG A 1 86 ? 5.156 7.383 -8.102 1 97.75 86 ARG A O 1
ATOM 696 N N . ILE A 1 87 ? 3.592 5.766 -8.383 1 98.06 87 ILE A N 1
ATOM 697 C CA . ILE A 1 87 ? 4.027 4.996 -7.219 1 98.06 87 ILE A CA 1
ATOM 698 C C . ILE A 1 87 ? 4.547 3.631 -7.668 1 98.06 87 ILE A C 1
ATOM 700 O O . ILE A 1 87 ? 3.953 2.992 -8.539 1 98.06 87 ILE A O 1
ATOM 704 N N . GLY A 1 88 ? 5.676 3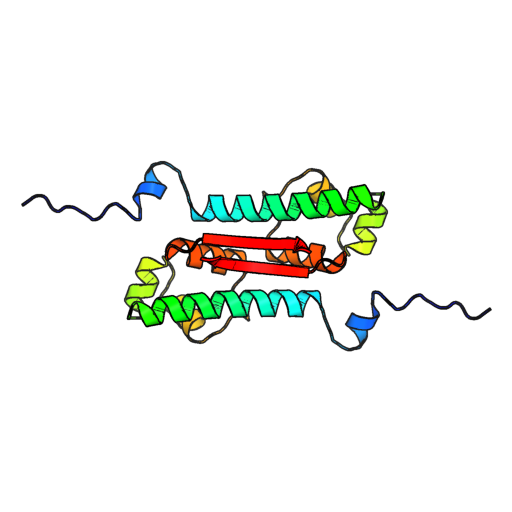.264 -7.121 1 97.69 88 GLY A N 1
ATOM 705 C CA . GLY A 1 88 ? 6.191 1.911 -7.266 1 97.69 88 GLY A CA 1
ATOM 706 C C . GLY A 1 88 ? 6.523 1.253 -5.941 1 97.69 88 GLY A C 1
ATOM 707 O O . GLY A 1 88 ? 6.785 1.938 -4.949 1 97.69 88 GLY A O 1
ATOM 708 N N . ILE A 1 89 ? 6.43 -0.055 -5.941 1 97.44 89 ILE A N 1
ATOM 709 C CA . ILE A 1 89 ? 6.793 -0.825 -4.758 1 97.44 89 ILE A CA 1
ATOM 710 C C . ILE A 1 89 ? 7.953 -1.764 -5.086 1 97.44 89 ILE A C 1
ATOM 712 O O . ILE A 1 89 ? 7.973 -2.385 -6.152 1 97.44 89 ILE A O 1
ATOM 716 N N . THR A 1 90 ? 8.875 -1.771 -4.191 1 97.38 90 THR A N 1
ATOM 717 C CA . THR A 1 90 ? 9.961 -2.734 -4.289 1 97.38 90 THR A CA 1
ATOM 718 C C . THR A 1 90 ? 9.867 -3.771 -3.174 1 97.38 90 THR A C 1
ATOM 720 O O . THR A 1 90 ? 9.547 -3.438 -2.031 1 97.38 90 THR A O 1
ATOM 723 N N . VAL A 1 91 ? 10.039 -5.047 -3.561 1 97 91 VAL A N 1
ATOM 724 C CA . VAL A 1 91 ? 10.047 -6.16 -2.619 1 97 91 VAL A CA 1
ATOM 725 C C . VAL A 1 91 ? 11.398 -6.867 -2.662 1 97 91 VAL A C 1
ATOM 727 O O . VAL A 1 91 ? 11.859 -7.27 -3.732 1 97 91 VAL A O 1
ATOM 730 N N . VAL A 1 92 ? 12.031 -6.895 -1.477 1 92.88 92 VAL A N 1
ATOM 731 C CA . VAL A 1 92 ? 13.336 -7.543 -1.429 1 92.88 92 VAL A CA 1
ATOM 732 C C . VAL A 1 92 ? 13.336 -8.633 -0.364 1 92.88 92 VAL A C 1
ATOM 734 O O . VAL A 1 92 ? 12.664 -8.508 0.662 1 92.88 92 VAL A O 1
ATOM 737 N N . MET B 1 1 ? -17.266 33.531 -26.781 1 27.19 1 MET B N 1
ATOM 738 C CA . MET B 1 1 ? -16.156 33.188 -25.906 1 27.19 1 MET B CA 1
ATOM 739 C C . MET B 1 1 ? -16.391 31.875 -25.203 1 27.19 1 MET B C 1
ATOM 741 O O . MET B 1 1 ? -17.203 31.781 -24.281 1 27.19 1 MET B O 1
ATOM 745 N N . GLU B 1 2 ? -16.406 30.641 -25.891 1 30.97 2 GLU B N 1
ATOM 746 C CA . GLU B 1 2 ? -16.859 29.344 -25.422 1 30.97 2 GLU B CA 1
ATOM 747 C C . GLU B 1 2 ? -16.031 28.859 -24.25 1 30.97 2 GLU B C 1
ATOM 749 O O . GLU B 1 2 ? -14.805 28.922 -24.281 1 30.97 2 GLU B O 1
ATOM 754 N N . LYS B 1 3 ? -16.562 28.938 -23.016 1 39.38 3 LYS B N 1
ATOM 755 C CA . LYS B 1 3 ? -15.992 28.594 -21.719 1 39.38 3 LYS B CA 1
ATOM 756 C C . LYS B 1 3 ? -15.352 27.219 -21.75 1 39.38 3 LYS B C 1
ATOM 758 O O . LYS B 1 3 ? -16.031 26.219 -22.016 1 39.38 3 LYS B O 1
ATOM 763 N N . ILE B 1 4 ? -14.117 27.031 -22.234 1 40.03 4 ILE B N 1
ATOM 764 C CA . ILE B 1 4 ? -13.367 25.781 -22.172 1 40.03 4 ILE B CA 1
ATOM 765 C C . ILE B 1 4 ? -13.352 25.266 -20.734 1 40.03 4 ILE B C 1
ATOM 767 O O . ILE B 1 4 ? -12.781 25.906 -19.844 1 40.03 4 ILE B O 1
ATOM 771 N N . THR B 1 5 ? -14.414 24.672 -20.141 1 40.12 5 THR B N 1
ATOM 772 C CA . THR B 1 5 ? -14.43 23.906 -18.891 1 40.12 5 THR B CA 1
ATOM 773 C C . THR B 1 5 ? -13.266 22.922 -18.844 1 40.12 5 THR B C 1
ATOM 775 O O . THR B 1 5 ? -13.094 22.109 -19.75 1 40.12 5 THR B O 1
ATOM 778 N N . ASP B 1 6 ? -12.086 23.312 -18.484 1 37.47 6 ASP B N 1
ATOM 779 C CA . ASP B 1 6 ? -10.852 22.547 -18.328 1 37.47 6 ASP B CA 1
ATOM 780 C C . ASP B 1 6 ? -11.148 21.141 -17.781 1 37.47 6 ASP B C 1
ATOM 782 O O . ASP B 1 6 ? -11.516 21 -16.625 1 37.47 6 ASP B O 1
ATOM 786 N N . SER B 1 7 ? -11.766 20.219 -18.438 1 41.34 7 SER B N 1
ATOM 787 C CA . SER B 1 7 ? -12.141 18.797 -18.453 1 41.34 7 SER B CA 1
ATOM 788 C C . SER B 1 7 ? -11.016 17.922 -17.938 1 41.34 7 SER B C 1
ATOM 790 O O . SER B 1 7 ? -11.109 16.703 -17.969 1 41.34 7 SER B O 1
ATOM 792 N N . SER B 1 8 ? -9.82 18.391 -17.906 1 41.12 8 SER B N 1
ATOM 793 C CA . SER B 1 8 ? -8.719 17.438 -17.766 1 41.12 8 SER B CA 1
ATOM 794 C C . SER B 1 8 ? -8.883 16.578 -16.516 1 41.12 8 SER B C 1
ATOM 796 O O . SER B 1 8 ? -8.398 15.445 -16.469 1 41.12 8 SER B O 1
ATOM 798 N N . GLY B 1 9 ? -9.195 17.047 -15.391 1 44.28 9 GLY B N 1
ATOM 799 C CA . GLY B 1 9 ? -9.211 16.234 -14.188 1 44.28 9 GLY B CA 1
ATOM 800 C C . GLY B 1 9 ? -10.219 15.102 -14.258 1 44.28 9 GLY B C 1
ATOM 801 O O . GLY B 1 9 ? -9.922 13.969 -13.867 1 44.28 9 GLY B O 1
ATOM 802 N N . ASN B 1 10 ? -11.523 15.422 -14.469 1 45.34 10 ASN B N 1
ATOM 803 C CA . ASN B 1 10 ? -12.703 14.562 -14.383 1 45.34 10 ASN B CA 1
ATOM 804 C C . ASN B 1 10 ? -12.844 13.672 -15.609 1 45.34 10 ASN B C 1
ATOM 806 O O . ASN B 1 10 ? -13.883 13.047 -15.812 1 45.34 10 ASN B O 1
ATOM 810 N N . ILE B 1 11 ? -12.211 14 -16.641 1 45.12 11 ILE B N 1
ATOM 811 C CA . ILE B 1 11 ? -12.43 13.258 -17.875 1 45.12 11 ILE B CA 1
ATOM 812 C C . ILE B 1 11 ? -12.125 11.781 -17.656 1 45.12 11 ILE B C 1
ATOM 814 O O . ILE B 1 11 ? -12.773 10.906 -18.25 1 45.12 11 ILE B O 1
ATOM 818 N N . PHE B 1 12 ? -11.008 11.492 -16.859 1 48.22 12 PHE B N 1
ATOM 819 C CA . PHE B 1 12 ? -10.75 10.07 -16.688 1 48.22 12 PHE B CA 1
ATOM 820 C C . PHE B 1 12 ? -11.953 9.367 -16.078 1 48.22 12 PHE B C 1
ATOM 822 O O . PHE B 1 12 ? -12.211 8.195 -16.375 1 48.22 12 PHE B O 1
ATOM 829 N N . THR B 1 13 ? -12.633 10.125 -15.266 1 52.19 13 THR B N 1
ATOM 830 C CA . THR B 1 13 ? -13.82 9.5 -14.695 1 52.19 13 THR B CA 1
ATOM 831 C C . THR B 1 13 ? -14.852 9.211 -15.781 1 52.19 13 THR B C 1
ATOM 833 O O . THR B 1 13 ? -15.578 8.219 -15.703 1 52.19 13 THR B O 1
ATOM 836 N N . ASP B 1 14 ? -14.867 10.031 -16.688 1 52.59 14 ASP B N 1
ATOM 837 C CA . ASP B 1 14 ? -15.922 9.852 -17.688 1 52.59 14 ASP B CA 1
ATOM 838 C C . ASP B 1 14 ? -15.688 8.586 -18.516 1 52.59 14 ASP B C 1
ATOM 840 O O . ASP B 1 14 ? -16.641 7.902 -18.891 1 52.59 14 ASP B O 1
ATOM 844 N N . LEU B 1 15 ? -14.523 8.352 -18.906 1 54.72 15 LEU B N 1
ATOM 845 C CA . LEU B 1 15 ? -14.281 7.188 -19.75 1 54.72 15 LEU B CA 1
ATOM 846 C C . LEU B 1 15 ? -14.164 5.922 -18.906 1 54.72 15 LEU B C 1
ATOM 848 O O . LEU B 1 15 ? -13.891 4.844 -19.438 1 54.72 15 LEU B O 1
ATOM 852 N N . GLY B 1 16 ? -14.508 6.039 -17.625 1 60.53 16 GLY B N 1
ATOM 853 C CA . GLY B 1 16 ? -14.531 4.852 -16.797 1 60.53 16 GLY B CA 1
ATOM 854 C C . GLY B 1 16 ? -13.18 4.516 -16.203 1 60.53 16 GLY B C 1
ATOM 855 O O . GLY B 1 16 ? -13.062 3.576 -15.406 1 60.53 16 GLY B O 1
ATOM 856 N N . PHE B 1 17 ? -12.109 5.332 -16.797 1 67.69 17 PHE B N 1
ATOM 857 C CA . PHE B 1 17 ? -10.773 5.027 -16.297 1 67.69 17 PHE B CA 1
ATOM 858 C C . PHE B 1 17 ? -10.508 5.785 -14.992 1 67.69 17 PHE B C 1
ATOM 860 O O . PHE B 1 17 ? -10.664 7.004 -14.938 1 67.69 17 PHE B O 1
ATOM 867 N N . ASN B 1 18 ? -10.445 5.008 -13.938 1 92.19 18 ASN B N 1
ATOM 868 C CA . ASN B 1 18 ? -10.07 5.531 -12.625 1 92.19 18 ASN B CA 1
ATOM 869 C C . ASN B 1 18 ? -8.609 5.246 -12.297 1 92.19 18 ASN B C 1
ATOM 871 O O . ASN B 1 18 ? -8.266 4.133 -11.906 1 92.19 18 ASN B O 1
ATOM 875 N N . PRO B 1 19 ? -7.805 6.285 -12.609 1 94.5 19 PRO B N 1
ATOM 876 C CA . PRO B 1 19 ? -6.367 6.059 -12.469 1 94.5 19 PRO B CA 1
ATOM 877 C C . PRO B 1 19 ? -5.973 5.629 -11.055 1 94.5 19 PRO B C 1
ATOM 879 O O . PRO B 1 19 ? -5.055 4.824 -10.883 1 94.5 19 PRO B O 1
ATOM 882 N N . GLU B 1 20 ? -6.633 6.148 -10.102 1 96.75 20 GLU B N 1
ATOM 883 C CA . GLU B 1 20 ? -6.332 5.773 -8.727 1 96.75 20 GLU B CA 1
ATOM 884 C C . GLU B 1 20 ? -6.605 4.293 -8.484 1 96.75 20 GLU B C 1
ATOM 886 O O . GLU B 1 20 ? -5.762 3.58 -7.934 1 96.75 20 GLU B O 1
ATOM 891 N N . GLN B 1 21 ? -7.773 3.895 -8.906 1 96.31 21 GLN B N 1
ATOM 892 C CA . GLN B 1 21 ? -8.156 2.498 -8.719 1 96.31 21 GLN B CA 1
ATOM 893 C C . GLN B 1 21 ? -7.227 1.568 -9.5 1 96.31 21 GLN B C 1
ATOM 895 O O . GLN B 1 21 ? -6.805 0.531 -8.984 1 96.31 21 GLN B O 1
ATOM 900 N N . SER B 1 22 ? -6.953 1.978 -10.688 1 96.38 22 SER B N 1
ATOM 901 C CA . SER B 1 22 ? -6.062 1.176 -11.523 1 96.38 22 SER B CA 1
ATOM 902 C C . SER B 1 22 ? -4.688 1.021 -10.875 1 96.38 22 SER B C 1
ATOM 904 O O . SER B 1 22 ? -4.121 -0.072 -10.875 1 96.38 22 SER B O 1
ATOM 906 N N . ALA B 1 23 ? -4.184 2.096 -10.297 1 97.19 23 ALA B N 1
ATOM 907 C CA . ALA B 1 23 ? -2.881 2.051 -9.641 1 97.19 23 ALA B CA 1
ATOM 908 C C . ALA B 1 23 ? -2.922 1.146 -8.414 1 97.19 23 ALA B C 1
ATOM 910 O O . ALA B 1 23 ? -2.023 0.325 -8.211 1 97.19 23 ALA B O 1
ATOM 911 N N . ILE B 1 24 ? -3.975 1.247 -7.684 1 97.88 24 ILE B N 1
ATOM 912 C CA . ILE B 1 24 ? -4.121 0.445 -6.473 1 97.88 24 ILE B CA 1
ATOM 913 C C . ILE B 1 24 ? -4.203 -1.034 -6.844 1 97.88 24 ILE B C 1
ATOM 915 O O . ILE B 1 24 ? -3.521 -1.87 -6.246 1 97.88 24 ILE B O 1
ATOM 919 N N . TYR B 1 25 ? -4.977 -1.324 -7.867 1 97.38 25 TYR B N 1
ATOM 920 C CA . TYR B 1 25 ? -5.16 -2.713 -8.273 1 97.38 25 TYR B CA 1
ATOM 921 C C . TYR B 1 25 ? -3.855 -3.311 -8.789 1 97.38 25 TYR B C 1
ATOM 923 O O . TYR B 1 25 ? -3.535 -4.465 -8.492 1 97.38 25 TYR B O 1
ATOM 931 N N . THR B 1 26 ? -3.166 -2.496 -9.453 1 97.81 26 THR B N 1
ATOM 932 C CA . THR B 1 26 ? -1.886 -2.959 -9.977 1 97.81 26 THR B CA 1
ATOM 933 C C . THR B 1 26 ? -0.914 -3.26 -8.844 1 97.81 26 THR B C 1
ATOM 935 O O . THR B 1 26 ? -0.267 -4.309 -8.828 1 97.81 26 THR B O 1
ATOM 938 N N . LEU B 1 27 ? -0.849 -2.424 -7.871 1 98.56 27 LEU B N 1
ATOM 939 C CA . LEU B 1 27 ? 0.065 -2.602 -6.746 1 98.56 27 LEU B CA 1
ATOM 940 C C . LEU B 1 27 ? -0.334 -3.809 -5.906 1 98.56 27 LEU B C 1
ATOM 942 O O . LEU B 1 27 ? 0.521 -4.598 -5.496 1 98.56 27 LEU B O 1
ATOM 946 N N . ARG B 1 28 ? -1.604 -3.945 -5.664 1 98.69 28 ARG B N 1
ATOM 947 C CA . ARG B 1 28 ? -2.074 -5.094 -4.895 1 98.69 28 ARG B CA 1
ATOM 948 C C . ARG B 1 28 ? -1.783 -6.398 -5.629 1 98.69 28 ARG B C 1
ATOM 950 O O . ARG B 1 28 ? -1.32 -7.367 -5.02 1 98.69 28 ARG B O 1
ATOM 957 N N . ALA B 1 29 ? -2.027 -6.363 -6.891 1 98.56 29 ALA B N 1
ATOM 958 C CA . ALA B 1 29 ? -1.791 -7.562 -7.691 1 98.56 29 ALA B CA 1
ATOM 959 C C . ALA B 1 29 ? -0.312 -7.938 -7.691 1 98.56 29 ALA B C 1
ATOM 961 O O . ALA B 1 29 ? 0.036 -9.117 -7.605 1 98.56 29 ALA B O 1
ATOM 962 N N . GLU B 1 30 ? 0.508 -6.965 -7.797 1 98.44 30 GLU B N 1
ATOM 963 C CA . GLU B 1 30 ? 1.949 -7.199 -7.801 1 98.44 30 GLU B CA 1
ATOM 964 C C . GLU B 1 30 ? 2.416 -7.789 -6.473 1 98.44 30 GLU B C 1
ATOM 966 O O . GLU B 1 30 ? 3.182 -8.75 -6.449 1 98.44 30 GLU B O 1
ATOM 971 N N . LEU B 1 31 ? 2.004 -7.23 -5.402 1 98.69 31 LEU B N 1
ATOM 972 C CA . LEU B 1 31 ? 2.385 -7.727 -4.082 1 98.69 31 LEU B CA 1
ATOM 973 C C . LEU B 1 31 ? 1.849 -9.133 -3.857 1 98.69 31 LEU B C 1
ATOM 975 O O . LEU B 1 31 ? 2.553 -9.992 -3.318 1 98.69 31 LEU B O 1
ATOM 979 N N . MET B 1 32 ? 0.602 -9.312 -4.285 1 98.81 32 MET B N 1
ATOM 980 C CA . MET B 1 32 ? 0.003 -10.641 -4.164 1 98.81 32 MET B CA 1
ATOM 981 C C . MET B 1 32 ? 0.796 -11.672 -4.957 1 98.81 32 MET B C 1
ATOM 983 O O . MET B 1 32 ? 1.043 -12.773 -4.477 1 98.81 32 MET B O 1
ATOM 987 N N . SER B 1 33 ? 1.161 -11.289 -6.109 1 98.69 33 SER B N 1
ATOM 988 C CA . SER B 1 33 ? 1.938 -12.203 -6.945 1 98.69 33 SER B CA 1
ATOM 989 C C . SER B 1 33 ? 3.256 -12.578 -6.277 1 98.69 33 SER B C 1
ATOM 991 O O . SER B 1 33 ? 3.656 -13.742 -6.297 1 98.69 33 SER B O 1
ATOM 993 N N . ASN B 1 34 ? 3.912 -11.609 -5.719 1 98.5 34 ASN B N 1
ATOM 994 C CA . ASN B 1 34 ? 5.16 -11.867 -5.004 1 98.5 34 ASN B CA 1
ATOM 995 C C . ASN B 1 34 ? 4.949 -12.82 -3.834 1 98.5 34 ASN B C 1
ATOM 997 O O . ASN B 1 34 ? 5.75 -13.734 -3.623 1 98.5 34 ASN B O 1
ATOM 1001 N N . LEU B 1 35 ? 3.883 -12.633 -3.072 1 98.62 35 LEU B N 1
ATOM 1002 C CA . LEU B 1 35 ? 3.574 -13.477 -1.926 1 98.62 35 LEU B CA 1
ATOM 1003 C C . LEU B 1 35 ? 3.295 -14.914 -2.367 1 98.62 35 LEU B C 1
ATOM 1005 O O . LEU B 1 35 ? 3.799 -15.859 -1.766 1 98.62 35 LEU B O 1
ATOM 1009 N N . ARG B 1 36 ? 2.469 -15.016 -3.367 1 98.75 36 ARG B N 1
ATOM 1010 C CA . ARG B 1 36 ? 2.139 -16.344 -3.877 1 98.75 36 ARG B CA 1
ATOM 1011 C C . ARG B 1 36 ? 3.391 -17.078 -4.348 1 98.75 36 ARG B C 1
ATOM 1013 O O . ARG B 1 36 ? 3.557 -18.266 -4.074 1 98.75 36 ARG B O 1
ATOM 1020 N N . LYS B 1 37 ? 4.25 -16.375 -5.051 1 98.56 37 LYS B N 1
ATOM 1021 C CA . LYS B 1 37 ? 5.52 -16.953 -5.496 1 98.56 37 LYS B CA 1
ATOM 1022 C C . LYS B 1 37 ? 6.355 -17.406 -4.305 1 98.56 37 LYS B C 1
ATOM 1024 O O . LYS B 1 37 ? 6.918 -18.516 -4.328 1 98.56 37 LYS B O 1
ATOM 1029 N N . THR B 1 38 ? 6.449 -16.594 -3.299 1 98.25 38 THR B N 1
ATOM 1030 C CA . THR B 1 38 ? 7.215 -16.906 -2.098 1 98.25 38 THR B CA 1
ATOM 1031 C C . THR B 1 38 ? 6.684 -18.172 -1.435 1 98.25 38 THR B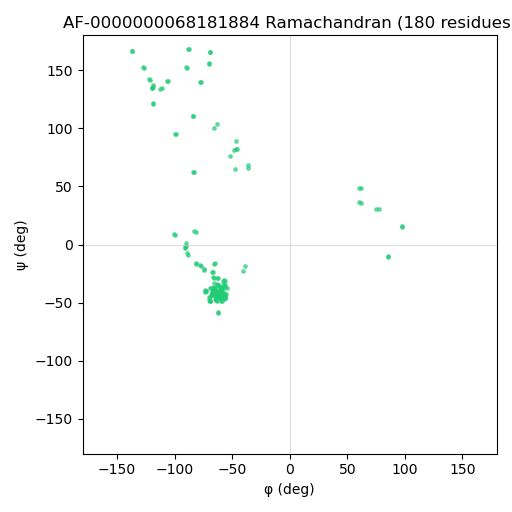 C 1
ATOM 1033 O O . THR B 1 38 ? 7.457 -19.062 -1.067 1 98.25 38 THR B O 1
ATOM 1036 N N . ILE B 1 39 ? 5.371 -18.281 -1.344 1 98.5 39 ILE B N 1
ATOM 1037 C CA . ILE B 1 39 ? 4.734 -19.422 -0.69 1 98.5 39 ILE B CA 1
ATOM 1038 C C . ILE B 1 39 ? 4.992 -20.703 -1.496 1 98.5 39 ILE B C 1
ATOM 1040 O O . ILE B 1 39 ? 5.312 -21.75 -0.929 1 98.5 39 ILE B O 1
ATOM 1044 N N . ARG B 1 40 ? 4.91 -20.578 -2.795 1 98.44 40 ARG B N 1
ATOM 1045 C CA . ARG B 1 40 ? 5.152 -21.719 -3.678 1 98.44 40 ARG B CA 1
ATOM 1046 C C . ARG B 1 40 ? 6.605 -22.188 -3.594 1 98.44 40 ARG B C 1
ATOM 1048 O O . ARG B 1 40 ? 6.879 -23.375 -3.543 1 98.44 40 ARG B O 1
ATOM 1055 N N . GLU B 1 41 ? 7.48 -21.25 -3.549 1 98.12 41 GLU B N 1
ATOM 1056 C CA . GLU B 1 41 ? 8.906 -21.562 -3.508 1 98.12 41 GLU B CA 1
ATOM 1057 C C . GLU B 1 41 ? 9.281 -22.266 -2.203 1 98.12 41 GLU B C 1
ATOM 1059 O O . GLU B 1 41 ? 10.203 -23.078 -2.174 1 98.12 41 GLU B O 1
ATOM 1064 N N . ARG B 1 42 ? 8.562 -21.969 -1.21 1 97.88 42 ARG B N 1
ATOM 1065 C CA . ARG B 1 42 ? 8.82 -22.547 0.104 1 97.88 42 ARG B CA 1
ATOM 1066 C C . ARG B 1 42 ? 8.086 -23.875 0.274 1 97.88 42 ARG B C 1
ATOM 1068 O O . ARG B 1 42 ? 8.242 -24.547 1.292 1 97.88 42 ARG B O 1
ATOM 1075 N N . LYS B 1 43 ? 7.242 -24.156 -0.674 1 98.31 43 LYS B N 1
ATOM 1076 C CA . LYS B 1 43 ? 6.508 -25.422 -0.746 1 98.31 43 LYS B CA 1
ATOM 1077 C C . LYS B 1 43 ? 5.605 -25.609 0.472 1 98.31 43 LYS B C 1
ATOM 1079 O O . LYS B 1 43 ? 5.516 -26.703 1.025 1 98.31 43 LYS B O 1
ATOM 1084 N N . TRP B 1 44 ? 5.055 -24.578 0.937 1 98.25 44 TRP B N 1
ATOM 1085 C CA . TRP B 1 44 ? 4.105 -24.656 2.043 1 98.25 44 TRP B CA 1
ATOM 1086 C C . TRP B 1 44 ? 2.746 -25.141 1.562 1 98.25 44 TRP B C 1
ATOM 1088 O O . TRP B 1 44 ? 2.285 -24.766 0.483 1 98.25 44 TRP B O 1
ATOM 1098 N N . THR B 1 45 ? 2.184 -25.969 2.371 1 98.06 45 THR B N 1
ATOM 1099 C CA . THR B 1 45 ? 0.743 -26.141 2.234 1 98.06 45 THR B CA 1
ATOM 1100 C C . THR B 1 45 ? -0.003 -24.891 2.676 1 98.06 45 THR B C 1
ATOM 1102 O O . THR B 1 45 ? 0.583 -24 3.295 1 98.06 45 THR B O 1
ATOM 1105 N N . GLN B 1 46 ? -1.309 -24.797 2.332 1 97.75 46 GLN B N 1
ATOM 1106 C CA . GLN B 1 46 ? -2.086 -23.641 2.752 1 97.75 46 GLN B CA 1
ATOM 1107 C C . GLN B 1 46 ? -2.182 -23.562 4.273 1 97.75 46 GLN B C 1
ATOM 1109 O O . GLN B 1 46 ? -2.221 -22.469 4.844 1 97.75 46 GLN B O 1
ATOM 1114 N N . GLU B 1 47 ? -2.125 -24.734 4.898 1 98.06 47 GLU B N 1
ATOM 1115 C CA . GLU B 1 47 ? -2.141 -24.766 6.359 1 98.06 47 GLU B CA 1
ATOM 1116 C C . GLU B 1 47 ? -0.844 -24.219 6.941 1 98.06 47 GLU B C 1
ATOM 1118 O O . GLU B 1 47 ? -0.871 -23.438 7.898 1 98.06 47 GLU B O 1
ATOM 1123 N N . GLU B 1 48 ? 0.244 -24.625 6.406 1 98.31 48 GLU B N 1
ATOM 1124 C CA . GLU B 1 48 ? 1.547 -24.125 6.832 1 98.31 48 GLU B CA 1
ATOM 1125 C C . GLU B 1 48 ? 1.668 -22.625 6.59 1 98.31 48 GLU B C 1
ATOM 1127 O O . GLU B 1 48 ? 2.137 -21.891 7.457 1 98.31 48 GLU B O 1
ATOM 1132 N N . ALA B 1 49 ? 1.248 -22.219 5.461 1 98.69 49 ALA B N 1
ATOM 1133 C CA . ALA B 1 49 ? 1.269 -20.797 5.129 1 98.69 49 ALA B CA 1
ATOM 1134 C C . ALA B 1 49 ? 0.428 -20 6.117 1 98.69 49 ALA B C 1
ATOM 1136 O O . ALA B 1 49 ? 0.844 -18.922 6.566 1 98.69 49 ALA B O 1
ATOM 1137 N N . ALA B 1 50 ? -0.788 -20.5 6.418 1 98.69 50 ALA B N 1
ATOM 1138 C CA . ALA B 1 50 ? -1.68 -19.812 7.355 1 98.69 50 ALA B CA 1
ATOM 1139 C C . ALA B 1 50 ? -0.994 -19.594 8.695 1 98.69 50 ALA B C 1
ATOM 1141 O O . ALA B 1 50 ? -1.119 -18.516 9.297 1 98.69 50 ALA B O 1
ATOM 1142 N N . LYS B 1 51 ? -0.217 -20.516 9.109 1 98.06 51 LYS B N 1
ATOM 1143 C CA . LYS B 1 51 ? 0.507 -20.438 10.367 1 98.06 51 LYS B CA 1
ATOM 1144 C C . LYS B 1 51 ? 1.607 -19.375 10.305 1 98.06 51 LYS B C 1
ATOM 1146 O O . LYS B 1 51 ? 1.694 -18.516 11.172 1 98.06 51 LYS B O 1
ATOM 1151 N N . VAL B 1 52 ? 2.369 -19.406 9.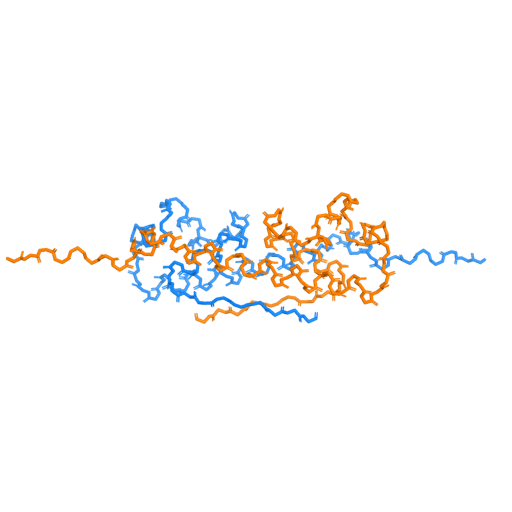289 1 97 52 VAL B N 1
ATOM 1152 C CA . VAL B 1 52 ? 3.5 -18.5 9.141 1 97 52 VAL B CA 1
ATOM 1153 C C . VAL B 1 52 ? 2.994 -17.078 8.953 1 97 52 VAL B C 1
ATOM 1155 O O . VAL B 1 52 ? 3.541 -16.125 9.531 1 97 52 VAL B O 1
ATOM 1158 N N . LEU B 1 53 ? 1.959 -16.969 8.172 1 98.38 53 LEU B N 1
ATOM 1159 C CA . LEU B 1 53 ? 1.419 -15.648 7.832 1 98.38 53 LEU B CA 1
ATOM 1160 C C . LEU B 1 53 ? 0.511 -15.133 8.945 1 98.38 53 LEU B C 1
ATOM 1162 O O . LEU B 1 53 ? 0.153 -13.953 8.961 1 98.38 53 LEU B O 1
ATOM 1166 N N . ASN B 1 54 ? 0.136 -15.984 9.773 1 97.88 54 ASN B N 1
ATOM 1167 C CA . ASN B 1 54 ? -0.733 -15.656 10.898 1 97.88 54 ASN B CA 1
ATOM 1168 C C . ASN B 1 54 ? -2.074 -15.102 10.43 1 97.88 54 ASN B C 1
ATOM 1170 O O . ASN B 1 54 ? -2.51 -14.039 10.891 1 97.88 54 ASN B O 1
ATOM 1174 N N . ILE B 1 55 ? -2.617 -15.82 9.508 1 98.25 55 ILE B N 1
ATOM 1175 C CA . ILE B 1 55 ? -3.973 -15.562 9.031 1 98.25 55 ILE B CA 1
ATOM 1176 C C . ILE B 1 55 ? -4.723 -16.891 8.875 1 98.25 55 ILE B C 1
ATOM 1178 O O . ILE B 1 55 ? -4.129 -17.953 8.984 1 98.25 55 ILE B O 1
ATOM 1182 N N . GLY B 1 56 ? -6.004 -16.828 8.719 1 97.94 56 GLY B N 1
ATOM 1183 C CA . GLY B 1 56 ? -6.793 -18.031 8.57 1 97.94 56 GLY B CA 1
ATOM 1184 C C . GLY B 1 56 ? -6.56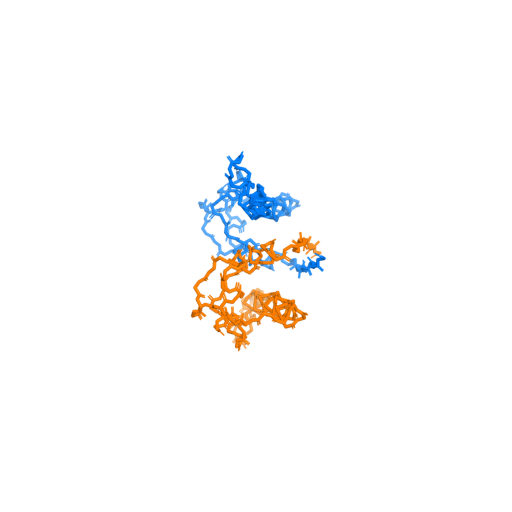2 -18.734 7.238 1 97.94 56 GLY B C 1
ATOM 1185 O O . GLY B 1 56 ? -6.184 -18.094 6.254 1 97.94 56 GLY B O 1
ATOM 1186 N N . GLN B 1 57 ? -6.836 -19.984 7.242 1 98.12 57 GLN B N 1
ATOM 1187 C CA . GLN B 1 57 ? -6.684 -20.797 6.031 1 98.12 57 GLN B CA 1
ATOM 1188 C C . GLN B 1 57 ? -7.57 -20.266 4.906 1 98.12 57 GLN B C 1
ATOM 1190 O O . GLN B 1 57 ? -7.176 -20.281 3.738 1 98.12 57 GLN B O 1
ATOM 1195 N N . SER B 1 58 ? -8.695 -19.844 5.215 1 98.38 58 SER B N 1
ATOM 1196 C CA . SER B 1 58 ? -9.586 -19.281 4.203 1 98.38 58 SER B CA 1
ATOM 1197 C C . SER B 1 58 ? -8.969 -18.062 3.525 1 98.38 58 SER B C 1
ATOM 1199 O O . SER B 1 58 ? -9.078 -17.906 2.309 1 98.38 58 SER B O 1
ATOM 1201 N N . ARG B 1 59 ? -8.273 -17.312 4.262 1 98.62 59 ARG B N 1
ATOM 1202 C CA . ARG B 1 59 ? -7.625 -16.125 3.727 1 98.62 59 ARG B CA 1
ATOM 1203 C C . ARG B 1 59 ? -6.426 -16.5 2.861 1 98.62 59 ARG B C 1
ATOM 1205 O O . ARG B 1 59 ? -6.18 -15.867 1.826 1 98.62 59 ARG B O 1
ATOM 1212 N N . VAL B 1 60 ? -5.715 -17.484 3.301 1 98.75 60 VAL B N 1
ATOM 1213 C CA . VAL B 1 60 ? -4.613 -17.984 2.492 1 98.75 60 VAL B CA 1
ATOM 1214 C C . VAL B 1 60 ? -5.148 -18.531 1.165 1 98.75 60 VAL B C 1
ATOM 1216 O O . VAL B 1 60 ? -4.551 -18.297 0.11 1 98.75 60 VAL B O 1
ATOM 1219 N N . SER B 1 61 ? -6.25 -19.172 1.259 1 98.75 61 SER B N 1
ATOM 1220 C CA . SER B 1 61 ? -6.863 -19.656 0.032 1 98.75 61 SER B CA 1
ATOM 1221 C C . SER B 1 61 ? -7.172 -18.516 -0.933 1 98.75 61 SER B C 1
ATOM 1223 O O . SER B 1 61 ? -6.84 -18.594 -2.117 1 98.75 61 SER B O 1
ATOM 1225 N N . ASP B 1 62 ? -7.809 -17.469 -0.446 1 98.81 62 ASP B N 1
ATOM 1226 C CA . ASP B 1 62 ? -8.086 -16.297 -1.264 1 98.81 62 ASP B CA 1
ATOM 1227 C C . ASP B 1 62 ? -6.801 -15.734 -1.866 1 98.81 62 ASP B C 1
ATOM 1229 O O . ASP B 1 62 ? -6.773 -15.352 -3.039 1 98.81 62 ASP B O 1
ATOM 1233 N N . LEU B 1 63 ? -5.742 -15.672 -1.081 1 98.88 63 LEU B N 1
ATOM 1234 C CA . LEU B 1 63 ? -4.434 -15.18 -1.501 1 98.88 63 LEU B CA 1
ATOM 1235 C C . LEU B 1 63 ? -3.873 -16.031 -2.639 1 98.88 63 LEU B C 1
ATOM 1237 O O . LEU B 1 63 ? -3.471 -15.492 -3.676 1 98.88 63 LEU B O 1
ATOM 1241 N N . MET B 1 64 ? -3.988 -17.297 -2.463 1 98.69 64 MET B N 1
ATOM 1242 C CA . MET B 1 64 ? -3.395 -18.219 -3.424 1 98.69 64 MET B CA 1
ATOM 1243 C C . MET B 1 64 ? -4.207 -18.266 -4.715 1 98.69 64 MET B C 1
ATOM 1245 O O . MET B 1 64 ? -3.678 -18.594 -5.773 1 98.69 64 MET B O 1
ATOM 1249 N N . ARG B 1 65 ? -5.395 -17.875 -4.602 1 98.5 65 ARG B N 1
ATOM 1250 C CA . ARG B 1 65 ? -6.266 -17.828 -5.773 1 98.5 65 ARG B CA 1
ATOM 1251 C C . ARG B 1 65 ? -6.18 -16.484 -6.465 1 98.5 65 ARG B C 1
ATOM 1253 O O . ARG B 1 65 ? -6.844 -16.25 -7.484 1 98.5 65 ARG B O 1
ATOM 1260 N N . GLY B 1 66 ? -5.402 -15.57 -5.938 1 98.38 66 GLY B N 1
ATOM 1261 C CA . GLY B 1 66 ? -5.168 -14.289 -6.586 1 98.38 66 GLY B CA 1
ATOM 1262 C C . GLY B 1 66 ? -6.32 -13.312 -6.426 1 98.38 66 GLY B C 1
ATOM 1263 O O . GLY B 1 66 ? -6.566 -12.492 -7.309 1 98.38 66 GLY B O 1
ATOM 1264 N N . LYS B 1 67 ? -7.07 -13.344 -5.375 1 98.44 67 LYS B N 1
ATOM 1265 C CA . LYS B 1 67 ? -8.188 -12.438 -5.137 1 98.44 67 LYS B CA 1
ATOM 1266 C C . LYS B 1 67 ? -7.707 -11.125 -4.531 1 98.44 67 LYS B C 1
ATOM 1268 O O . LYS B 1 67 ? -8.102 -10.758 -3.422 1 98.44 67 LYS B O 1
ATOM 1273 N N . TRP B 1 68 ? -6.945 -10.461 -5.238 1 98.06 68 TRP B N 1
ATOM 1274 C CA . TRP B 1 68 ? -6.246 -9.258 -4.801 1 98.06 68 TRP B CA 1
ATOM 1275 C C . TRP B 1 68 ? -7.23 -8.203 -4.309 1 98.06 68 TRP B C 1
ATOM 1277 O O . TRP B 1 68 ? -6.895 -7.383 -3.453 1 98.06 68 TRP B O 1
ATOM 1287 N N . GLU B 1 69 ? -8.445 -8.188 -4.879 1 97.69 69 GLU B N 1
ATOM 1288 C CA . GLU B 1 69 ? -9.445 -7.184 -4.535 1 97.69 69 GLU B CA 1
ATOM 1289 C C . GLU B 1 69 ? -9.898 -7.328 -3.082 1 97.69 69 GLU B C 1
ATOM 1291 O O . GLU B 1 69 ? -10.477 -6.402 -2.51 1 97.69 69 GLU B O 1
ATOM 1296 N N . LYS B 1 70 ? -9.625 -8.445 -2.484 1 98.44 70 LYS B N 1
ATOM 1297 C CA . LYS B 1 70 ? -10.062 -8.711 -1.116 1 98.44 70 LYS B CA 1
ATOM 1298 C C . LYS B 1 70 ? -9.008 -8.266 -0.107 1 98.44 70 LYS B C 1
ATOM 1300 O O . LYS B 1 70 ? -9.227 -8.352 1.104 1 98.44 70 LYS B O 1
ATOM 1305 N N . PHE B 1 71 ? -7.898 -7.773 -0.573 1 98.81 71 PHE B N 1
ATOM 1306 C CA . PHE B 1 71 ? -6.793 -7.383 0.292 1 98.81 71 PHE B CA 1
ATOM 1307 C C . PHE B 1 71 ? -6.441 -5.914 0.093 1 98.81 71 PHE B C 1
ATOM 1309 O O . PHE B 1 71 ? -6.43 -5.418 -1.036 1 98.81 71 PHE B O 1
ATOM 1316 N N . SER B 1 72 ? -6.086 -5.246 1.239 1 98.69 72 SER B N 1
ATOM 1317 C CA . SER B 1 72 ? -5.531 -3.898 1.157 1 98.69 72 SER B CA 1
ATOM 1318 C C . SER B 1 72 ? -4.016 -3.936 0.992 1 98.69 72 SER B C 1
ATOM 1320 O O . SER B 1 72 ? -3.391 -4.98 1.19 1 98.69 72 SER B O 1
ATOM 1322 N N . LEU B 1 73 ? -3.52 -2.832 0.688 1 98.88 73 LEU B N 1
ATOM 1323 C CA . LEU B 1 73 ? -2.064 -2.73 0.639 1 98.88 73 LEU B CA 1
ATOM 1324 C C . LEU B 1 73 ? -1.459 -2.924 2.023 1 98.88 73 LEU B C 1
ATOM 1326 O O . LEU B 1 73 ? -0.413 -3.562 2.166 1 98.88 73 LEU B O 1
ATOM 1330 N N . ASP B 1 74 ? -2.111 -2.43 3.055 1 98.75 74 ASP B N 1
ATOM 1331 C CA . ASP B 1 74 ? -1.651 -2.648 4.422 1 98.75 74 ASP B CA 1
ATOM 1332 C C . ASP B 1 74 ? -1.523 -4.141 4.727 1 98.75 74 ASP B C 1
ATOM 1334 O O . ASP B 1 74 ? -0.5 -4.586 5.246 1 98.75 74 ASP B O 1
ATOM 1338 N N . MET B 1 75 ? -2.469 -4.816 4.355 1 98.75 75 MET B N 1
ATOM 1339 C CA . MET B 1 75 ? -2.471 -6.246 4.648 1 98.75 75 MET B CA 1
ATOM 1340 C C . MET B 1 75 ? -1.396 -6.969 3.842 1 98.75 75 MET B C 1
ATOM 1342 O O . MET B 1 75 ? -0.624 -7.754 4.395 1 98.75 75 MET B O 1
ATOM 1346 N N . LEU B 1 76 ? -1.349 -6.699 2.572 1 98.88 76 LEU B N 1
ATOM 1347 C CA . LEU B 1 76 ? -0.39 -7.395 1.721 1 98.88 76 LEU B CA 1
ATOM 1348 C C . LEU B 1 76 ? 1.041 -7.094 2.154 1 98.88 76 LEU B C 1
ATOM 1350 O O . LEU B 1 76 ? 1.899 -7.98 2.133 1 98.88 76 LEU B O 1
ATOM 1354 N N . ILE B 1 77 ? 1.25 -5.898 2.596 1 98.88 77 ILE B N 1
ATOM 1355 C CA . ILE B 1 77 ? 2.584 -5.527 3.059 1 98.88 77 ILE B CA 1
ATOM 1356 C C . ILE B 1 77 ? 2.873 -6.203 4.395 1 98.88 77 ILE B C 1
ATOM 1358 O O . ILE B 1 77 ? 3.979 -6.707 4.617 1 98.88 77 ILE B O 1
ATOM 1362 N N . THR B 1 78 ? 1.895 -6.262 5.254 1 98.5 78 THR B N 1
ATOM 1363 C CA . THR B 1 78 ? 2.037 -6.977 6.52 1 98.5 78 THR B CA 1
ATOM 1364 C C . THR B 1 78 ? 2.422 -8.43 6.273 1 98.5 78 THR B C 1
ATOM 1366 O O . THR B 1 78 ? 3.355 -8.945 6.895 1 98.5 78 THR B O 1
ATOM 1369 N N . LEU B 1 79 ? 1.741 -9.086 5.359 1 98.62 79 LEU B N 1
ATOM 1370 C CA . LEU B 1 79 ? 2.021 -10.484 5.047 1 98.62 79 LEU B CA 1
ATOM 1371 C C . LEU B 1 79 ? 3.418 -10.641 4.453 1 98.62 79 LEU B C 1
ATOM 1373 O O . LEU B 1 79 ? 4.121 -11.602 4.754 1 98.62 79 LEU B O 1
ATOM 1377 N N . ALA B 1 80 ? 3.799 -9.695 3.592 1 98.62 80 ALA B N 1
ATOM 1378 C CA . ALA B 1 80 ? 5.129 -9.734 2.996 1 98.62 80 ALA B CA 1
ATOM 1379 C C . ALA B 1 80 ? 6.215 -9.672 4.066 1 98.62 80 ALA B C 1
ATOM 1381 O O . ALA B 1 80 ? 7.203 -10.414 4.008 1 98.62 80 ALA B O 1
ATOM 1382 N N . ILE B 1 81 ? 5.953 -8.859 5.09 1 98 81 ILE B N 1
ATOM 1383 C CA . ILE B 1 81 ? 6.91 -8.719 6.18 1 98 81 ILE B CA 1
ATOM 1384 C C . ILE B 1 81 ? 6.977 -10.016 6.984 1 98 81 ILE B C 1
ATOM 1386 O O . ILE B 1 81 ? 8.055 -10.445 7.387 1 98 81 ILE B O 1
ATOM 1390 N N . ARG B 1 82 ? 5.867 -10.633 7.148 1 97.56 82 ARG B N 1
ATOM 1391 C CA . ARG B 1 82 ? 5.793 -11.852 7.949 1 97.56 82 ARG B CA 1
ATOM 1392 C C . ARG B 1 82 ? 6.562 -12.992 7.281 1 97.56 82 ARG B C 1
ATOM 1394 O O . ARG B 1 82 ? 7.031 -13.906 7.957 1 97.56 82 ARG B O 1
ATOM 1401 N N . VAL B 1 83 ? 6.734 -12.891 5.977 1 97.44 83 VAL B N 1
ATOM 1402 C CA . VAL B 1 83 ? 7.484 -13.945 5.305 1 97.44 83 VAL B CA 1
ATOM 1403 C C . VAL B 1 83 ? 8.922 -13.492 5.059 1 97.44 83 VAL B C 1
ATOM 1405 O O . VAL B 1 83 ? 9.648 -14.109 4.281 1 97.44 83 VAL B O 1
ATOM 1408 N N . GLY B 1 84 ? 9.242 -12.352 5.633 1 96.44 84 GLY B N 1
ATOM 1409 C CA . GLY B 1 84 ? 10.641 -11.961 5.695 1 96.44 84 GLY B CA 1
ATOM 1410 C C . GLY B 1 84 ? 11.039 -11 4.594 1 96.44 84 GLY B C 1
ATOM 1411 O O . GLY B 1 84 ? 12.227 -10.789 4.344 1 96.44 84 GLY B O 1
ATOM 1412 N N . LYS B 1 85 ? 10.086 -10.383 3.924 1 97.81 85 LYS B N 1
ATOM 1413 C CA . LYS B 1 85 ? 10.414 -9.438 2.857 1 97.81 85 LYS B CA 1
ATOM 1414 C C . LYS B 1 85 ? 10.547 -8.023 3.404 1 97.81 85 LYS B C 1
ATOM 1416 O O . LYS B 1 85 ? 9.977 -7.695 4.445 1 97.81 85 LYS B O 1
ATOM 1421 N N . ARG B 1 86 ? 11.312 -7.266 2.744 1 97.75 86 ARG B N 1
ATOM 1422 C CA . ARG B 1 86 ? 11.398 -5.824 2.955 1 97.75 86 ARG B CA 1
ATOM 1423 C C . ARG B 1 86 ? 10.719 -5.066 1.821 1 97.75 86 ARG B C 1
ATOM 1425 O O . ARG B 1 86 ? 10.852 -5.438 0.652 1 97.75 86 ARG B O 1
ATOM 1432 N N . ILE B 1 87 ? 10.039 -4.008 2.225 1 98.06 87 ILE B N 1
ATOM 1433 C CA . ILE B 1 87 ? 9.219 -3.266 1.271 1 98.06 87 ILE B CA 1
ATOM 1434 C C . ILE B 1 87 ? 9.719 -1.824 1.18 1 98.06 87 ILE B C 1
ATOM 1436 O O . ILE B 1 87 ? 10.039 -1.207 2.197 1 98.06 87 ILE B O 1
ATOM 1440 N N . GLY B 1 88 ? 9.836 -1.36 -0.035 1 97.62 88 GLY B N 1
ATOM 1441 C CA . GLY B 1 88 ? 10.078 0.049 -0.295 1 97.62 88 GLY B CA 1
ATOM 1442 C C . GLY B 1 88 ? 9.086 0.659 -1.267 1 97.62 88 GLY B C 1
ATOM 1443 O O . GLY B 1 88 ? 8.477 -0.053 -2.066 1 97.62 88 GLY B O 1
ATOM 1444 N N . ILE B 1 89 ? 8.891 1.938 -1.121 1 97.38 89 ILE B N 1
ATOM 1445 C CA . ILE B 1 89 ? 8.016 2.666 -2.033 1 97.38 89 ILE B CA 1
ATOM 1446 C C . ILE B 1 89 ? 8.812 3.748 -2.758 1 97.38 89 ILE B C 1
ATOM 1448 O O . ILE B 1 89 ? 9.641 4.43 -2.152 1 97.38 89 ILE B O 1
ATOM 1452 N N . THR B 1 90 ? 8.539 3.828 -4.012 1 97.38 90 THR B N 1
ATOM 1453 C CA . THR B 1 90 ? 9.102 4.918 -4.805 1 97.38 90 THR B CA 1
ATOM 1454 C C . THR B 1 90 ? 7.996 5.867 -5.273 1 97.38 90 THR B C 1
ATOM 1456 O O . THR B 1 90 ? 6.91 5.422 -5.652 1 97.38 90 THR B O 1
ATOM 1459 N N . VAL B 1 91 ? 8.258 7.16 -5.121 1 97.06 91 VAL B N 1
ATOM 1460 C CA . VAL B 1 91 ? 7.352 8.203 -5.578 1 97.06 91 VAL B CA 1
ATOM 1461 C C . VAL B 1 91 ? 8.039 9.078 -6.625 1 97.06 91 VAL B C 1
ATOM 1463 O O . VAL B 1 91 ? 9.133 9.602 -6.387 1 97.06 91 VAL B O 1
ATOM 1466 N N . VAL B 1 92 ? 7.414 9.117 -7.828 1 92.94 92 VAL B N 1
ATOM 1467 C CA . VAL B 1 92 ? 8.016 9.922 -8.891 1 92.94 92 VAL B CA 1
ATOM 1468 C C . VAL B 1 92 ? 7 10.93 -9.414 1 92.94 92 VAL B C 1
ATOM 1470 O O . VAL B 1 92 ? 5.801 10.648 -9.469 1 92.94 92 VAL B O 1
#

pLDDT: mean 88.2, std 20.97, range [27.19, 98.88]

Secondary structure (DSSP, 8-state):
-------TTTHHHHTT--HHHHHHHHHHHHHHHHHHHHHHHTT--HHHHHHHHTS-HHHHHHHHTT-GGG--HHHHHHHHHHTT--EEEEE-/-------TTTHHHHTT--HHHHHHHHHHHHHHHHHHHHHHHTT--HHHHHHHHTS-HHHHHHHHTT-GGG--HHHHHHHHHHTT--EEEEE-

InterPro domains:
  IPR001387 Cro/C1-type, helix-turn-helix domain [PS50943] (35-80)
  IPR001387 Cro/C1-type, helix-turn-helix domain [SM00530] (34-90)
  IPR001387 Cro/C1-type, helix-turn-helix domain [cd00093] (32-80)
  IPR010982 Lambda repressor-like, DNA-binding domain superfamily [G3DSA:1.10.260.40] (19-92)
  IPR010982 Lambda repressor-like, DNA-binding domain superfamily [SSF47413] (24-91)
  IPR039554 HigA2-like, helix-turn-helix domain [PF13744] (12-91)

Solvent-accessible surface area (backbone atoms only — not comparable to full-atom values): 10507 Å² total; per-residue (Å²): 134,82,80,78,69,86,51,74,77,64,44,39,57,70,76,68,46,47,68,46,58,52,51,50,51,50,53,33,42,51,51,43,52,52,47,43,50,52,42,57,74,66,65,51,49,59,65,56,42,14,61,63,52,68,48,53,52,70,55,39,50,40,50,69,70,63,48,38,90,81,51,52,53,59,53,52,49,35,43,39,37,55,74,67,38,46,78,45,76,45,79,85,133,82,78,75,71,84,50,74,80,62,44,41,58,69,76,68,46,47,68,46,59,52,51,51,51,49,52,32,42,51,52,44,50,52,48,43,50,52,43,58,73,66,65,50,51,60,67,54,42,14,61,63,52,68,47,53,52,70,54,39,49,42,52,69,69,62,49,40,89,81,50,52,54,58,53,54,50,37,42,38,37,57,75,67,38,45,80,46,77,45,81,86

Foldseek 3Di:
DPPVPVCVPCVCVVVVRDPVVVVQLVLLLVLLVVLLVLCVVVVDDLVRLCVLQVHDSVVSVCSNVRVSVVDGPVSSVSSCVSSPDDDDDDDD/DPPPPVCVPCVCVVVVRDPVVVVQLVLLLVLLVVLLVLCVVVVDDLVRLCVLQVHDSVVSVCSNVRVSVVDGPVSSVSSCVSSPDDDDDDDD

Radius of gyration: 19.79 Å; Cα contacts (8 Å, |Δi|>4): 184; chains: 2; bounding box: 34×66×52 Å